Protein AF-A0A0N0D2L0-F1 (afdb_monomer_lite)

Secondary structure (DSSP, 8-state):
-HHHHHHSHHHHHTT---S----GGGS-GGGGT--TTT--HHHHHHHHHHHHHHHHHTTT-TTPPPPPTTT-GGGG-TT--HHHHHTSTTHHHHHHHHHHHHHHHHHHS-----HHHHHHHHHHHHHHHHHHHTT-SHHHHHHHHHHHHHHHHHHS---HHHHHHHHHHHHHHHHHHHHH-----

Radius of gyration: 16.07 Å; chains: 1; bounding box: 42×34×48 Å

Sequence (185 aa):
EKLIATSYTIAIDQNITSKHVIFPLEKEMNSLGFNPKGYSNGNKAFWAGFWQGKIDLTKVQTHMPPMPQFLSPYWQNEQMKNKTWAESSWAIYYWIGYWCNLEKSVCESGLSISSDYFSKQQRILEMFQTDLSAKMNETADSLNTIFKKINVIIDRDFSNSRKCKSITTEVNVLIDFFINSEVSS

Structure (mmCIF, N/CA/C/O backbone):
data_AF-A0A0N0D2L0-F1
#
_entry.id   AF-A0A0N0D2L0-F1
#
loop_
_atom_site.group_PDB
_atom_site.id
_atom_site.type_symbol
_atom_site.label_atom_id
_atom_site.label_alt_id
_atom_site.label_comp_id
_atom_site.label_asym_id
_atom_site.label_entity_id
_atom_site.label_seq_id
_atom_site.pdbx_PDB_ins_code
_atom_site.Cartn_x
_atom_site.Cartn_y
_atom_site.Cartn_z
_atom_site.occupancy
_atom_site.B_iso_or_equiv
_atom_site.auth_seq_id
_atom_site.auth_comp_id
_atom_site.auth_asym_id
_atom_site.auth_atom_id
_atom_site.pdbx_PDB_model_num
ATOM 1 N N . GLU A 1 1 ? -1.663 -11.171 5.341 1.00 51.94 1 GLU A N 1
ATOM 2 C CA . GLU A 1 1 ? -0.246 -11.429 5.686 1.00 51.94 1 GLU A CA 1
ATOM 3 C C . GLU A 1 1 ? 0.477 -12.344 4.690 1.00 51.94 1 GLU A C 1
ATOM 5 O O . GLU A 1 1 ? 1.226 -11.820 3.876 1.00 51.94 1 GLU A O 1
ATOM 10 N N . LYS A 1 2 ? 0.227 -13.669 4.668 1.00 54.38 2 LYS A N 1
ATOM 11 C CA . LYS A 1 2 ? 0.991 -14.622 3.826 1.00 54.38 2 LYS A CA 1
ATOM 12 C C . LYS A 1 2 ? 1.007 -14.269 2.331 1.00 54.38 2 LYS A C 1
ATOM 14 O O . LYS A 1 2 ? 2.065 -14.345 1.723 1.00 54.38 2 LYS A O 1
ATOM 19 N N . LEU A 1 3 ? -0.129 -13.826 1.775 1.00 57.19 3 LEU A N 1
ATOM 20 C CA . LEU A 1 3 ? -0.235 -13.412 0.369 1.00 57.19 3 LEU A CA 1
ATOM 21 C C . LEU A 1 3 ? 0.670 -12.214 0.049 1.00 57.19 3 LEU A C 1
ATOM 23 O O . LEU A 1 3 ? 1.417 -12.274 -0.918 1.00 57.19 3 LEU A O 1
ATOM 27 N N . ILE A 1 4 ? 0.650 -11.169 0.884 1.00 58.06 4 ILE A N 1
ATOM 28 C CA . ILE A 1 4 ? 1.472 -9.965 0.697 1.00 58.06 4 ILE A CA 1
ATOM 29 C C . ILE A 1 4 ? 2.954 -10.349 0.748 1.00 58.06 4 ILE A C 1
ATOM 31 O O . ILE A 1 4 ? 3.681 -10.082 -0.201 1.00 58.06 4 ILE A O 1
ATOM 35 N N . ALA A 1 5 ? 3.382 -11.079 1.782 1.00 58.03 5 ALA A N 1
ATOM 36 C CA . ALA A 1 5 ? 4.768 -11.533 1.898 1.00 58.03 5 ALA A CA 1
ATOM 37 C C . ALA A 1 5 ? 5.235 -12.321 0.655 1.00 58.03 5 ALA A C 1
ATOM 39 O O . ALA A 1 5 ? 6.314 -12.053 0.127 1.00 58.03 5 ALA A O 1
ATOM 40 N N . THR A 1 6 ? 4.403 -13.229 0.126 1.00 56.16 6 THR A N 1
ATOM 41 C CA . THR A 1 6 ? 4.725 -13.991 -1.095 1.00 56.16 6 THR A CA 1
ATOM 42 C C . THR A 1 6 ? 4.703 -13.162 -2.380 1.00 56.16 6 THR A C 1
ATOM 44 O O . THR A 1 6 ? 5.505 -13.413 -3.276 1.00 56.16 6 THR A O 1
ATOM 47 N N . SER A 1 7 ? 3.820 -12.165 -2.491 1.00 57.62 7 SER A N 1
ATOM 48 C CA . SER A 1 7 ? 3.718 -11.305 -3.682 1.00 57.62 7 SER A CA 1
ATOM 49 C C . SER A 1 7 ? 4.940 -10.409 -3.860 1.00 57.62 7 SER A C 1
ATOM 51 O O . SER A 1 7 ? 5.302 -10.083 -4.988 1.00 57.62 7 SER A O 1
ATOM 53 N N . TYR A 1 8 ? 5.598 -10.064 -2.754 1.00 60.47 8 TYR A N 1
ATOM 54 C CA . TYR A 1 8 ? 6.788 -9.222 -2.741 1.00 60.47 8 TYR A CA 1
ATOM 55 C C . TYR A 1 8 ? 8.084 -9.996 -2.506 1.00 60.47 8 TYR A C 1
ATOM 57 O O . TYR A 1 8 ? 9.140 -9.381 -2.502 1.00 60.47 8 TYR A O 1
ATOM 65 N N . THR A 1 9 ? 8.046 -11.329 -2.382 1.00 59.34 9 THR A N 1
ATOM 66 C CA . THR A 1 9 ? 9.264 -12.147 -2.224 1.00 59.34 9 THR A CA 1
ATOM 67 C C . THR A 1 9 ? 10.235 -11.914 -3.381 1.00 59.34 9 THR A C 1
ATOM 69 O O . THR A 1 9 ? 11.406 -11.689 -3.140 1.00 59.34 9 THR A O 1
ATOM 72 N N . ILE A 1 10 ? 9.752 -11.800 -4.625 1.00 53.06 10 ILE A N 1
ATOM 73 C CA . ILE A 1 10 ? 10.605 -11.468 -5.781 1.00 53.06 10 ILE A CA 1
ATOM 74 C C . ILE A 1 10 ? 11.232 -10.070 -5.639 1.00 53.06 10 ILE A C 1
ATOM 76 O O . ILE A 1 10 ? 12.407 -9.899 -5.932 1.00 53.06 10 ILE A O 1
ATOM 80 N N . ALA A 1 11 ? 10.479 -9.078 -5.162 1.00 51.06 11 ALA A N 1
ATOM 81 C CA . ALA A 1 11 ? 10.966 -7.710 -4.971 1.00 51.06 11 ALA A CA 1
ATOM 82 C C . ALA A 1 11 ? 11.972 -7.584 -3.809 1.00 51.06 11 ALA A C 1
ATOM 84 O O . ALA A 1 11 ? 12.945 -6.836 -3.901 1.00 51.06 11 ALA A O 1
ATOM 85 N N . ILE A 1 12 ? 11.737 -8.340 -2.735 1.00 53.94 12 ILE A N 1
ATOM 86 C CA . ILE A 1 12 ? 12.589 -8.435 -1.547 1.00 53.94 12 ILE A CA 1
ATOM 87 C C . ILE A 1 12 ? 13.871 -9.219 -1.876 1.00 53.94 12 ILE A C 1
ATOM 89 O O . ILE A 1 12 ? 14.958 -8.780 -1.517 1.00 53.94 12 ILE A O 1
ATOM 93 N N . ASP A 1 13 ? 13.765 -10.328 -2.614 1.00 53.50 13 ASP A N 1
ATOM 94 C CA . ASP A 1 13 ? 14.891 -11.199 -2.981 1.00 53.50 13 ASP A CA 1
ATOM 95 C C . ASP A 1 13 ? 15.769 -10.592 -4.084 1.00 53.50 13 ASP A C 1
ATOM 97 O O . ASP A 1 13 ? 16.975 -10.836 -4.126 1.00 53.50 13 ASP A O 1
ATOM 101 N N . GLN A 1 14 ? 15.198 -9.775 -4.976 1.00 51.41 14 GLN A N 1
ATOM 102 C CA . GLN A 1 14 ? 15.946 -9.105 -6.045 1.00 51.41 14 GLN A CA 1
ATOM 103 C C . GLN A 1 14 ? 16.696 -7.850 -5.582 1.00 51.41 14 GLN A C 1
ATOM 105 O O . GLN A 1 14 ? 17.251 -7.150 -6.428 1.00 51.41 14 GLN A O 1
ATOM 110 N N . ASN A 1 15 ? 16.755 -7.569 -4.270 1.00 51.38 15 ASN A N 1
ATOM 111 C CA . ASN A 1 15 ? 17.425 -6.390 -3.716 1.00 51.38 15 ASN A CA 1
ATOM 112 C C . ASN A 1 15 ? 17.066 -5.133 -4.511 1.00 51.38 15 ASN A C 1
ATOM 114 O O . ASN A 1 15 ? 17.958 -4.425 -4.995 1.00 51.38 15 ASN A O 1
ATOM 118 N N . ILE A 1 16 ? 15.762 -4.869 -4.677 1.00 51.31 16 ILE A N 1
ATOM 119 C CA . ILE A 1 16 ? 15.310 -3.583 -5.202 1.00 51.31 16 ILE A CA 1
ATOM 120 C C . ILE A 1 16 ? 15.767 -2.525 -4.202 1.00 51.31 16 ILE A C 1
ATO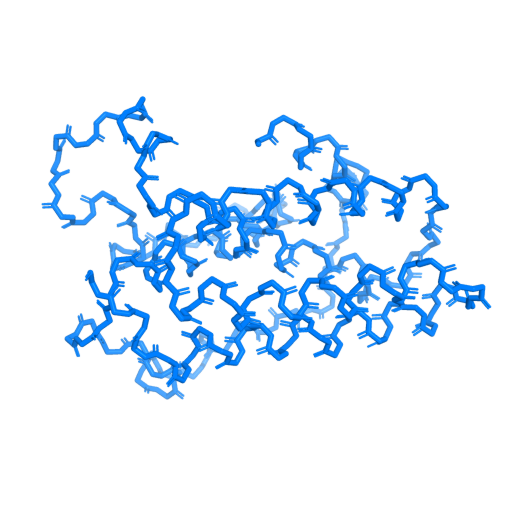M 122 O O . ILE A 1 16 ? 15.080 -2.155 -3.253 1.00 51.31 16 ILE A O 1
ATOM 126 N N . THR A 1 17 ? 16.982 -2.049 -4.418 1.00 46.16 17 THR A N 1
ATOM 127 C CA . THR A 1 17 ? 17.516 -0.855 -3.811 1.00 46.16 17 THR A CA 1
ATOM 128 C C . THR A 1 17 ? 16.701 0.250 -4.439 1.00 46.16 17 THR A C 1
ATOM 130 O O . THR A 1 17 ? 16.970 0.688 -5.558 1.00 46.16 17 THR A O 1
ATOM 133 N N . SER A 1 18 ? 15.621 0.644 -3.754 1.00 41.38 18 SER A N 1
ATOM 134 C CA . SER A 1 18 ? 14.899 1.854 -4.125 1.00 41.38 18 SER A CA 1
ATOM 135 C C . SER A 1 18 ? 15.975 2.918 -4.321 1.00 41.38 18 SER A C 1
ATOM 137 O O . SER A 1 18 ? 16.807 3.110 -3.424 1.00 41.38 18 SER A O 1
ATOM 139 N N . LYS A 1 19 ? 16.014 3.558 -5.492 1.00 42.66 19 LYS A N 1
ATOM 140 C CA . LYS A 1 19 ? 16.771 4.796 -5.654 1.00 42.66 19 LYS A CA 1
ATOM 141 C C . LYS A 1 19 ? 16.171 5.761 -4.652 1.00 42.66 19 LYS A C 1
ATOM 143 O O . LYS A 1 19 ? 15.125 6.322 -4.934 1.00 42.66 19 LYS A O 1
ATOM 148 N N . HIS A 1 20 ? 16.787 5.819 -3.474 1.00 41.62 20 HIS A N 1
ATOM 149 C CA . HIS A 1 20 ? 16.399 6.599 -2.313 1.00 41.62 20 HIS A CA 1
ATOM 150 C C . HIS A 1 20 ? 14.936 7.047 -2.350 1.00 41.62 20 HIS A C 1
ATOM 152 O O . HIS A 1 20 ? 14.647 8.192 -2.702 1.00 41.62 20 HIS A O 1
ATOM 158 N N . VAL A 1 21 ? 14.008 6.187 -1.915 1.00 37.22 21 VAL A N 1
ATOM 159 C CA . VAL A 1 21 ? 12.815 6.724 -1.261 1.00 37.22 21 VAL A CA 1
ATOM 160 C C . VAL A 1 21 ? 13.349 7.426 -0.017 1.00 37.22 21 VAL A C 1
ATOM 162 O O . VAL A 1 21 ? 13.532 6.819 1.043 1.00 37.22 21 VAL A O 1
ATOM 165 N N . ILE A 1 22 ? 13.697 8.705 -0.186 1.00 35.56 22 ILE A N 1
ATOM 166 C CA . ILE A 1 22 ? 13.935 9.632 0.904 1.00 35.56 22 ILE A CA 1
ATOM 167 C C . ILE A 1 22 ? 12.585 9.695 1.587 1.00 35.56 22 ILE A C 1
ATOM 169 O O . ILE A 1 22 ? 11.685 10.441 1.203 1.00 35.56 22 ILE A O 1
ATOM 173 N N . PHE A 1 23 ? 12.423 8.832 2.586 1.00 34.00 23 PHE A N 1
ATOM 174 C CA . PHE A 1 23 ? 11.474 9.115 3.630 1.00 34.00 23 PHE A CA 1
ATOM 175 C C . PHE A 1 23 ? 11.819 10.529 4.067 1.00 34.00 23 PHE A C 1
ATOM 177 O O . PHE A 1 23 ? 12.990 10.791 4.353 1.00 34.00 23 PHE A O 1
ATOM 184 N N . PRO A 1 24 ? 10.850 11.425 4.161 1.00 38.38 24 PRO A N 1
ATOM 185 C CA . PRO A 1 24 ? 11.122 12.782 4.595 1.00 38.38 24 PRO A CA 1
ATOM 186 C C . PRO A 1 24 ? 11.628 12.893 6.056 1.00 38.38 24 PRO A C 1
ATOM 188 O O . PRO A 1 24 ? 11.613 13.975 6.616 1.00 38.38 24 PRO A O 1
ATOM 191 N N . LEU A 1 25 ? 12.116 11.801 6.659 1.00 35.62 25 LEU A N 1
ATOM 192 C CA . LEU A 1 25 ? 12.876 11.715 7.909 1.00 35.62 25 LEU A CA 1
ATOM 193 C C . LEU A 1 25 ? 14.089 12.652 7.980 1.00 35.62 25 LEU A C 1
ATOM 195 O O . LEU A 1 25 ? 14.541 12.938 9.082 1.00 35.62 25 LEU A O 1
ATOM 199 N N . GLU A 1 26 ? 14.635 13.110 6.849 1.00 37.72 26 GLU A N 1
ATOM 200 C CA . GLU A 1 26 ? 15.683 14.146 6.857 1.00 37.72 26 GLU A CA 1
ATOM 201 C C . GLU A 1 26 ? 15.127 15.552 7.125 1.00 37.72 26 GLU A C 1
ATOM 203 O O . GLU A 1 26 ? 15.884 16.474 7.423 1.00 37.72 26 GLU A O 1
ATOM 208 N N . LYS A 1 27 ? 13.802 15.725 7.065 1.00 41.69 27 LYS A N 1
ATOM 209 C CA . LYS A 1 27 ? 13.115 16.893 7.608 1.00 41.69 27 LYS A CA 1
ATOM 210 C C . LYS A 1 27 ? 12.544 16.542 8.977 1.00 41.69 27 LYS A C 1
ATOM 212 O O . LYS A 1 27 ? 12.086 15.428 9.219 1.00 41.69 27 LYS A O 1
ATOM 217 N N . GLU A 1 28 ? 12.583 17.514 9.883 1.00 44.00 28 GLU A N 1
ATOM 218 C CA . GLU A 1 28 ? 12.122 17.366 11.262 1.00 44.00 28 GLU A CA 1
ATOM 219 C C . GLU A 1 28 ? 10.742 16.697 11.319 1.00 44.00 28 GLU A C 1
ATOM 221 O O . GLU A 1 28 ? 9.846 17.072 10.564 1.00 44.00 28 GLU A O 1
ATOM 226 N N . MET A 1 29 ? 10.554 15.736 12.230 1.00 42.81 29 MET A N 1
ATOM 227 C CA . MET A 1 29 ? 9.307 14.977 12.441 1.00 42.81 29 MET A CA 1
ATOM 228 C C . MET A 1 29 ? 8.029 15.842 12.434 1.00 42.81 29 MET A C 1
ATOM 230 O O . MET A 1 29 ? 6.975 15.389 11.993 1.00 42.81 29 MET A O 1
ATOM 234 N N . ASN A 1 30 ? 8.128 17.105 12.859 1.00 41.38 30 ASN A N 1
ATOM 235 C CA . ASN A 1 30 ? 7.037 18.083 12.847 1.00 41.38 30 ASN A CA 1
ATOM 236 C C . ASN A 1 30 ? 6.601 18.508 11.433 1.00 41.38 30 ASN A C 1
ATOM 238 O O . ASN A 1 30 ? 5.424 18.764 11.202 1.00 41.38 30 ASN A O 1
ATOM 242 N N . SER A 1 31 ? 7.528 18.554 10.475 1.00 39.53 31 SER A N 1
ATOM 243 C CA . SER A 1 31 ? 7.284 18.970 9.084 1.00 39.53 31 SER A CA 1
ATOM 244 C C . SER A 1 31 ? 6.506 17.944 8.255 1.00 39.53 31 SER A C 1
ATOM 246 O O . SER A 1 31 ? 6.009 18.268 7.180 1.00 39.53 31 SER A O 1
ATOM 248 N N . LEU A 1 32 ? 6.382 16.720 8.771 1.00 43.34 32 LEU A N 1
ATOM 249 C CA . LEU A 1 32 ? 5.581 15.643 8.192 1.00 43.34 32 LEU A CA 1
ATOM 250 C C . LEU A 1 32 ? 4.269 15.406 8.914 1.00 43.34 32 LEU A C 1
ATOM 252 O O . LEU A 1 32 ? 3.604 14.399 8.692 1.00 43.34 32 LEU A O 1
ATOM 256 N N . GLY A 1 33 ? 3.924 16.322 9.813 1.00 41.72 33 GLY A N 1
ATOM 257 C CA . GLY A 1 33 ? 2.724 16.207 10.605 1.00 41.72 33 GLY A CA 1
ATOM 258 C C . GLY A 1 33 ? 2.816 15.153 11.701 1.00 41.72 33 GLY A C 1
ATOM 259 O O . GLY A 1 33 ? 1.816 14.986 12.371 1.00 41.72 33 GLY A O 1
ATOM 260 N N . PHE A 1 34 ? 3.949 14.488 11.975 1.00 48.78 34 PHE A N 1
ATOM 261 C CA . PHE A 1 34 ? 4.063 13.448 13.018 1.00 48.78 34 PHE A CA 1
ATOM 262 C C . PHE A 1 34 ? 4.094 14.011 14.451 1.00 48.78 34 PHE A C 1
ATOM 264 O O . PHE A 1 34 ? 4.978 13.691 15.247 1.00 48.78 34 PHE A O 1
ATOM 271 N N . ASN A 1 35 ? 3.120 14.849 14.806 1.00 48.94 35 ASN A N 1
ATOM 272 C CA . ASN A 1 35 ? 2.886 15.260 16.180 1.00 48.94 35 ASN A CA 1
ATOM 273 C C . ASN A 1 35 ? 2.108 14.141 16.905 1.00 48.94 35 ASN A C 1
ATOM 275 O O . ASN A 1 35 ? 0.961 13.873 16.555 1.00 48.94 35 ASN A O 1
ATOM 279 N N . PRO A 1 36 ? 2.676 13.462 17.917 1.00 45.81 36 PRO A N 1
ATOM 280 C CA . PRO A 1 36 ? 2.027 12.323 18.576 1.00 45.81 36 PRO A CA 1
ATOM 281 C C . PRO A 1 36 ? 0.707 12.679 19.288 1.00 45.81 36 PRO A C 1
ATOM 283 O O . PRO A 1 36 ? -0.100 11.784 19.566 1.00 45.81 36 PRO A O 1
ATOM 286 N N . LYS A 1 37 ? 0.470 13.971 19.561 1.00 46.09 37 LYS A N 1
ATOM 287 C CA . LYS A 1 37 ? -0.791 14.504 20.089 1.00 46.09 37 LYS A CA 1
ATOM 288 C C . LYS A 1 37 ? -1.743 14.812 18.924 1.00 46.09 37 LYS A C 1
ATOM 290 O O . LYS A 1 37 ? -1.585 15.838 18.276 1.00 46.09 37 LYS A O 1
ATOM 295 N N . GLY A 1 38 ? -2.708 13.926 18.665 1.00 54.88 38 GLY A N 1
ATOM 296 C CA . GLY A 1 38 ? -3.796 14.156 17.695 1.00 54.88 38 GLY A CA 1
ATOM 297 C C . GLY A 1 38 ? -4.044 13.020 16.698 1.00 54.88 38 GLY A C 1
ATOM 298 O O . GLY A 1 38 ? -5.132 12.921 16.151 1.00 54.88 38 GLY A O 1
ATOM 299 N N . TYR A 1 39 ? -3.085 12.109 16.499 1.00 61.56 39 TYR A N 1
ATOM 300 C CA . TYR A 1 39 ? -3.263 10.990 15.564 1.00 61.56 39 TYR A CA 1
ATOM 301 C C . TYR A 1 39 ? -4.021 9.823 16.179 1.00 61.56 39 TYR A C 1
ATOM 303 O O . TYR A 1 39 ? -3.684 9.344 17.272 1.00 61.56 39 TYR A O 1
ATOM 311 N N . SER A 1 40 ? -4.963 9.295 15.407 1.00 73.38 40 SER A N 1
ATOM 312 C CA . SER A 1 40 ? -5.673 8.074 15.741 1.00 73.38 40 SER A CA 1
ATOM 313 C C . SER A 1 40 ? -4.808 6.825 15.642 1.00 73.38 40 SER A C 1
ATOM 315 O O . SER A 1 40 ? -3.729 6.800 15.041 1.00 73.38 40 SER A O 1
ATOM 317 N N . ASN A 1 41 ? -5.323 5.743 16.218 1.00 75.19 41 ASN A N 1
ATOM 318 C CA . ASN A 1 41 ? -4.684 4.436 16.168 1.00 75.19 41 ASN A CA 1
ATOM 319 C C . ASN A 1 41 ? -4.578 3.885 14.738 1.00 75.19 41 ASN A C 1
ATOM 321 O O . ASN A 1 41 ? -3.592 3.216 14.430 1.00 75.19 41 ASN A O 1
ATOM 325 N N . GLY A 1 42 ? -5.528 4.213 13.853 1.00 78.06 42 GLY A N 1
ATOM 326 C CA . GLY A 1 42 ? -5.485 3.820 12.442 1.00 78.06 42 GLY A CA 1
ATOM 327 C C . GLY A 1 42 ? -4.304 4.439 11.701 1.00 78.06 42 GLY A C 1
ATOM 328 O O . GLY A 1 42 ? -3.541 3.721 11.055 1.00 78.06 42 GLY A O 1
ATOM 329 N N . ASN A 1 43 ? -4.077 5.740 11.884 1.00 78.62 43 ASN A N 1
ATOM 330 C CA . ASN A 1 43 ? -2.927 6.408 11.276 1.00 78.62 43 ASN A CA 1
ATOM 331 C C . ASN A 1 43 ? -1.604 5.873 11.822 1.00 78.62 43 ASN A C 1
ATOM 333 O O . ASN A 1 43 ? -0.674 5.612 11.061 1.00 78.62 43 ASN A O 1
ATOM 337 N N . LYS A 1 44 ? -1.512 5.671 13.141 1.00 75.75 4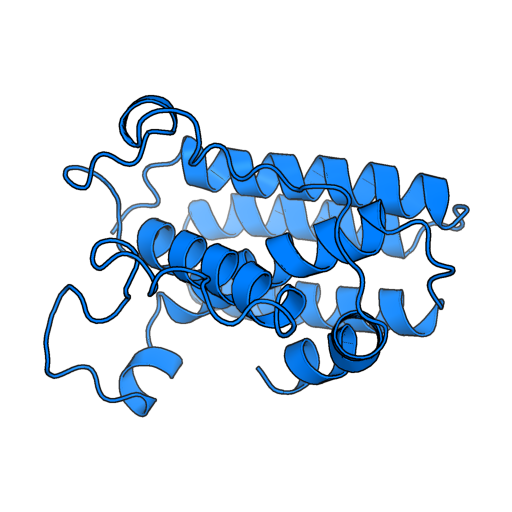4 LYS A N 1
ATOM 338 C CA . LYS A 1 44 ? -0.300 5.117 13.762 1.00 75.75 44 LYS A CA 1
ATOM 339 C C . LYS A 1 44 ? 0.015 3.729 13.213 1.00 75.75 44 LYS A C 1
ATOM 341 O O . LYS A 1 44 ? 1.153 3.477 12.831 1.00 75.75 44 LYS A O 1
ATOM 346 N N . ALA A 1 45 ? -0.997 2.868 13.096 1.00 80.06 45 ALA A N 1
ATOM 347 C CA . ALA A 1 45 ? -0.849 1.544 12.506 1.00 80.06 45 ALA A CA 1
ATOM 348 C C . ALA A 1 45 ? -0.393 1.610 11.040 1.00 80.06 45 ALA A C 1
ATOM 350 O O . ALA A 1 45 ? 0.543 0.900 10.679 1.00 80.06 45 ALA A O 1
ATOM 351 N N . PHE A 1 46 ? -0.983 2.490 10.221 1.00 86.12 46 PHE A N 1
ATOM 352 C CA . PHE A 1 46 ? -0.561 2.701 8.832 1.00 86.12 46 PHE A CA 1
ATOM 353 C C . PHE A 1 46 ? 0.925 3.044 8.725 1.00 86.12 46 PHE A C 1
ATOM 355 O O . PHE A 1 46 ? 1.671 2.377 8.006 1.00 86.12 46 PHE A O 1
ATOM 362 N N . TRP A 1 47 ? 1.382 4.037 9.484 1.00 82.00 47 TRP A N 1
ATOM 363 C CA . TRP A 1 47 ? 2.775 4.473 9.434 1.00 82.00 47 TRP A CA 1
ATOM 364 C C . TRP A 1 47 ? 3.755 3.425 9.960 1.00 82.00 47 TRP A C 1
ATOM 366 O O . TRP A 1 47 ? 4.862 3.305 9.432 1.00 82.00 47 TRP A O 1
ATOM 376 N N . ALA A 1 48 ? 3.338 2.616 10.934 1.00 78.50 48 ALA A N 1
ATOM 377 C CA . ALA A 1 48 ? 4.097 1.457 11.393 1.00 78.50 48 ALA A CA 1
ATOM 378 C C . ALA A 1 48 ? 4.309 0.427 10.275 1.00 78.50 48 ALA A C 1
ATOM 380 O O . ALA A 1 48 ? 5.420 -0.059 10.067 1.00 78.50 48 ALA A O 1
ATOM 381 N N . GLY A 1 49 ? 3.248 0.117 9.525 1.00 82.81 49 GLY A N 1
ATOM 382 C CA . GLY A 1 49 ? 3.317 -0.809 8.398 1.00 82.81 49 GLY A CA 1
ATOM 383 C C . GLY A 1 49 ? 4.174 -0.262 7.267 1.00 82.81 49 GLY A C 1
ATOM 384 O O . GLY A 1 49 ? 5.052 -0.956 6.756 1.00 82.81 49 GLY A O 1
ATOM 385 N N . PHE A 1 50 ? 3.991 1.016 6.931 1.00 85.81 50 PHE A N 1
ATOM 386 C CA . PHE A 1 50 ? 4.790 1.701 5.918 1.00 85.81 50 PHE A CA 1
ATOM 387 C C . PHE A 1 50 ? 6.290 1.690 6.271 1.00 85.81 50 PHE A C 1
ATOM 389 O O . PHE A 1 50 ? 7.132 1.451 5.404 1.00 85.81 50 PHE A O 1
ATOM 396 N N . TRP A 1 51 ? 6.632 1.862 7.555 1.00 78.88 51 TRP A N 1
ATOM 397 C CA . TRP A 1 51 ? 7.999 1.709 8.061 1.00 78.88 51 TRP A CA 1
ATOM 398 C C . TRP A 1 51 ? 8.524 0.273 7.937 1.00 78.88 51 TRP A C 1
ATOM 400 O O . TRP A 1 51 ? 9.647 0.071 7.474 1.00 78.88 51 TRP A O 1
ATOM 410 N N . GLN A 1 52 ? 7.726 -0.730 8.314 1.00 79.19 52 GLN A N 1
ATOM 411 C CA . GLN A 1 52 ? 8.143 -2.129 8.207 1.00 79.19 52 GLN A CA 1
ATOM 412 C C . GLN A 1 52 ? 8.424 -2.535 6.753 1.00 79.19 52 GLN A C 1
ATOM 414 O O . GLN A 1 52 ? 9.402 -3.234 6.501 1.00 79.19 52 GLN A O 1
ATOM 419 N N . GLY A 1 53 ? 7.627 -2.056 5.791 1.00 79.00 53 GLY A N 1
ATOM 420 C CA . GLY A 1 53 ? 7.847 -2.326 4.363 1.00 79.00 53 GLY A CA 1
ATOM 421 C C . GLY A 1 53 ? 9.218 -1.841 3.905 1.00 79.00 53 GLY A C 1
ATOM 422 O O . GLY A 1 53 ? 9.952 -2.565 3.233 1.00 79.00 53 GLY A O 1
ATOM 423 N N . LYS A 1 54 ? 9.620 -0.661 4.387 1.00 78.00 54 LYS A N 1
ATOM 424 C CA . LYS A 1 54 ? 10.960 -0.129 4.152 1.00 78.00 54 LYS A CA 1
ATOM 425 C C . LYS A 1 54 ? 12.035 -1.025 4.764 1.00 78.00 54 LYS A C 1
ATOM 427 O O . LYS A 1 54 ? 12.988 -1.356 4.065 1.00 78.00 54 LYS A O 1
ATOM 432 N N . ILE A 1 55 ? 11.895 -1.415 6.039 1.00 75.12 55 ILE A N 1
ATOM 433 C CA . ILE A 1 55 ? 12.851 -2.324 6.699 1.00 75.12 55 ILE A CA 1
ATOM 434 C C . ILE A 1 55 ? 13.057 -3.569 5.837 1.00 75.12 55 ILE A C 1
ATOM 436 O O . ILE A 1 55 ? 14.199 -3.912 5.526 1.00 75.12 55 ILE A O 1
ATOM 440 N N . ASP A 1 56 ? 11.964 -4.195 5.406 1.00 75.50 56 ASP A N 1
ATOM 441 C CA . ASP A 1 56 ? 12.014 -5.464 4.690 1.00 75.50 56 ASP A CA 1
ATOM 442 C C . ASP A 1 56 ? 12.669 -5.365 3.308 1.00 75.50 56 ASP A C 1
ATOM 444 O O . ASP A 1 56 ? 13.315 -6.321 2.882 1.00 75.50 56 ASP A O 1
ATOM 448 N N . LEU A 1 57 ? 12.555 -4.221 2.628 1.00 69.25 57 LEU A N 1
ATOM 449 C CA . LEU A 1 57 ? 13.277 -3.951 1.379 1.00 69.25 57 LEU A CA 1
ATOM 450 C C . LEU A 1 57 ? 14.759 -3.639 1.614 1.00 69.25 57 LEU A C 1
ATOM 452 O O . LEU A 1 57 ? 15.611 -3.948 0.788 1.00 69.25 57 LEU A O 1
ATOM 456 N N . THR A 1 58 ? 15.083 -3.027 2.751 1.00 64.81 58 THR A N 1
ATOM 457 C CA . THR A 1 58 ? 16.448 -2.602 3.095 1.00 64.81 58 THR A CA 1
ATOM 458 C C . THR A 1 58 ? 17.268 -3.654 3.838 1.00 64.81 58 THR A C 1
ATOM 460 O O . THR A 1 58 ? 18.300 -3.289 4.398 1.00 64.81 58 THR A O 1
ATOM 463 N N . LYS A 1 59 ? 16.874 -4.940 3.830 1.00 58.12 59 LYS A N 1
ATOM 464 C CA . LYS A 1 59 ? 17.523 -6.090 4.518 1.00 58.12 59 LYS A CA 1
ATOM 465 C C . LYS A 1 59 ? 19.048 -6.262 4.303 1.00 58.12 59 LYS A C 1
ATOM 467 O O . LYS A 1 59 ? 19.636 -7.203 4.822 1.00 58.12 59 LYS A O 1
ATOM 472 N N . VAL A 1 60 ? 19.696 -5.346 3.586 1.00 47.62 60 VAL A N 1
ATOM 473 C CA . VAL A 1 60 ? 21.137 -5.225 3.340 1.00 47.62 60 VAL A CA 1
ATOM 474 C C . VAL A 1 60 ? 21.837 -4.183 4.248 1.00 47.62 60 VAL A C 1
ATOM 476 O O . VAL A 1 60 ? 23.062 -4.164 4.293 1.00 47.62 60 VAL A O 1
ATOM 479 N N . GLN A 1 61 ? 21.138 -3.335 5.020 1.00 44.16 61 GLN A N 1
ATOM 480 C CA . GLN A 1 61 ? 21.791 -2.357 5.916 1.00 44.16 61 GLN A CA 1
ATOM 481 C C . GLN A 1 61 ? 21.582 -2.672 7.402 1.00 44.16 61 GLN A C 1
ATOM 483 O O . GLN A 1 61 ? 20.530 -2.414 7.981 1.00 44.16 61 GLN A O 1
ATOM 488 N N . THR A 1 62 ? 22.653 -3.143 8.043 1.00 43.47 62 THR A N 1
ATOM 489 C CA . THR A 1 62 ? 22.800 -3.480 9.474 1.00 43.47 62 THR A CA 1
ATOM 490 C C . THR A 1 62 ? 22.560 -2.324 10.462 1.00 43.47 62 THR A C 1
ATOM 492 O O . THR A 1 62 ? 22.770 -2.498 11.660 1.00 43.47 62 THR A O 1
ATOM 495 N N . HIS A 1 63 ? 22.123 -1.149 9.999 1.00 49.47 63 HIS A N 1
ATOM 496 C CA . HIS A 1 63 ? 22.043 0.078 10.803 1.00 49.47 63 HIS A CA 1
ATOM 497 C C . HIS A 1 63 ? 20.737 0.866 10.641 1.00 49.47 63 HIS A C 1
ATOM 499 O O . HIS A 1 63 ? 20.671 2.019 11.066 1.00 49.47 63 HIS A O 1
ATOM 505 N N . MET A 1 64 ? 19.687 0.286 10.049 1.00 49.81 64 MET A N 1
ATOM 506 C CA . MET A 1 64 ? 18.378 0.945 10.068 1.00 49.81 64 MET A CA 1
ATOM 507 C C . MET A 1 64 ? 17.885 1.072 11.522 1.00 49.81 64 MET A C 1
ATOM 509 O O . MET A 1 64 ? 17.910 0.082 12.259 1.00 49.81 64 MET A O 1
ATOM 513 N N . PRO A 1 65 ? 17.470 2.275 11.964 1.00 53.00 65 PRO A N 1
ATOM 514 C CA . PRO A 1 65 ? 17.049 2.487 13.340 1.00 53.00 65 PRO A CA 1
ATOM 515 C C . PRO A 1 65 ? 15.804 1.646 13.662 1.00 53.00 65 PRO A C 1
ATOM 517 O O . PRO A 1 65 ? 14.997 1.367 12.766 1.00 53.00 65 PRO A O 1
ATOM 520 N N . PRO A 1 66 ? 15.622 1.239 14.932 1.00 56.69 66 PRO A N 1
ATOM 521 C CA . PRO A 1 66 ? 14.408 0.553 15.353 1.00 56.69 66 PRO A CA 1
ATOM 522 C C . PRO A 1 66 ? 13.182 1.411 15.026 1.00 56.69 66 PRO A C 1
ATOM 524 O O . PRO A 1 66 ? 13.258 2.643 15.033 1.00 56.69 66 PRO A O 1
ATOM 527 N N . MET A 1 67 ? 12.051 0.755 14.743 1.00 57.69 67 MET A N 1
ATOM 528 C CA . MET A 1 67 ? 10.776 1.440 14.521 1.00 57.69 67 MET A CA 1
ATOM 529 C C . MET A 1 67 ? 10.542 2.462 15.643 1.00 57.69 67 MET A C 1
ATOM 531 O O . MET A 1 67 ? 10.573 2.080 16.817 1.00 57.69 67 MET A O 1
ATOM 535 N N . PRO A 1 68 ? 10.306 3.743 15.315 1.00 57.72 68 PRO A N 1
ATOM 536 C CA . PRO A 1 68 ? 10.070 4.750 16.333 1.00 57.72 68 PRO A CA 1
ATOM 537 C C . PRO A 1 68 ? 8.912 4.357 17.258 1.00 57.72 68 PRO A C 1
ATOM 539 O O . PRO A 1 68 ? 7.862 3.909 16.796 1.00 57.72 68 PRO A O 1
ATOM 542 N N . GLN A 1 69 ? 9.078 4.547 18.571 1.00 57.59 69 GLN A N 1
ATOM 543 C CA . GLN A 1 69 ? 8.117 4.075 19.578 1.00 57.59 69 GLN A CA 1
ATOM 544 C C . GLN A 1 69 ? 6.695 4.620 19.362 1.00 57.59 69 GLN A C 1
ATOM 546 O O . GLN A 1 69 ? 5.730 3.924 19.642 1.00 57.59 69 GLN A O 1
ATOM 551 N N . PHE A 1 70 ? 6.547 5.826 18.809 1.00 55.75 70 PHE A N 1
ATOM 552 C CA . PHE A 1 70 ? 5.243 6.437 18.515 1.00 55.75 70 PHE A CA 1
ATOM 553 C C . PHE A 1 70 ? 4.527 5.840 17.288 1.00 55.75 70 PHE A C 1
ATOM 555 O O . PHE A 1 70 ? 3.325 6.050 17.126 1.00 55.75 70 PHE A O 1
ATOM 562 N N . LEU A 1 71 ? 5.258 5.121 16.429 1.00 58.62 71 LEU A N 1
ATOM 563 C CA . LEU A 1 71 ? 4.714 4.319 15.329 1.00 58.62 71 LEU A CA 1
ATOM 564 C C . LEU A 1 71 ? 4.462 2.881 15.772 1.00 58.62 71 LEU A C 1
ATOM 566 O O . LEU A 1 71 ? 3.673 2.177 15.164 1.00 58.62 71 LEU A O 1
ATOM 570 N N . SER A 1 72 ? 5.111 2.427 16.841 1.00 59.75 72 SER A N 1
ATOM 571 C CA . SER A 1 72 ? 4.953 1.064 17.324 1.00 59.75 72 SER A CA 1
ATOM 572 C C . SER A 1 72 ? 3.519 0.814 17.774 1.00 59.75 72 SER A C 1
ATOM 574 O O . SER A 1 72 ? 3.112 1.462 18.726 1.00 59.75 72 SER A O 1
ATOM 576 N N . PRO A 1 73 ? 2.762 -0.145 17.212 1.00 54.53 73 PRO A N 1
ATOM 577 C CA . PRO A 1 73 ? 1.402 -0.440 17.667 1.00 54.53 73 PRO A CA 1
ATOM 578 C C . PRO A 1 73 ? 1.323 -0.882 19.142 1.00 54.53 73 PRO A C 1
ATOM 580 O O . PRO A 1 73 ? 0.246 -0.855 19.730 1.00 54.53 73 PRO A O 1
ATOM 583 N N . TYR A 1 74 ? 2.459 -1.220 19.760 1.00 55.53 74 TYR A N 1
ATOM 584 C CA . TYR A 1 74 ? 2.591 -1.556 21.180 1.00 55.53 74 TYR A CA 1
ATOM 585 C C . TYR A 1 74 ? 2.552 -0.339 22.121 1.00 55.53 74 TYR A C 1
ATOM 587 O O . TYR A 1 74 ? 2.507 -0.505 23.337 1.00 55.53 74 TYR A O 1
ATOM 595 N N . TRP A 1 75 ? 2.556 0.888 21.590 1.00 55.94 75 TRP A N 1
ATOM 596 C CA . TRP A 1 75 ? 2.680 2.115 22.382 1.00 55.94 75 TRP A CA 1
ATOM 597 C C . TRP A 1 75 ? 1.527 2.381 23.364 1.00 55.94 75 TRP A C 1
ATOM 599 O O . TRP A 1 75 ? 1.705 3.179 24.281 1.00 55.94 75 TRP A O 1
ATOM 609 N N . GLN A 1 76 ? 0.361 1.739 23.197 1.00 48.94 76 GLN A N 1
ATOM 610 C CA . GLN A 1 76 ? -0.781 1.932 24.101 1.00 48.94 76 GLN A CA 1
ATOM 611 C C . GLN A 1 76 ? -0.854 0.943 25.265 1.00 48.94 76 GLN A C 1
ATOM 613 O O . GLN A 1 76 ? -1.538 1.258 26.230 1.00 48.94 76 GLN A O 1
ATOM 618 N N . ASN A 1 77 ? -0.195 -0.220 25.212 1.00 49.69 77 ASN A N 1
ATOM 619 C CA . ASN A 1 77 ? -0.169 -1.181 26.320 1.00 49.69 77 ASN A CA 1
ATOM 620 C C . ASN A 1 77 ? 0.887 -2.267 26.064 1.00 49.69 77 ASN A C 1
ATOM 622 O O . ASN A 1 77 ? 0.802 -2.981 25.065 1.00 49.69 77 ASN A O 1
ATOM 626 N N . GLU A 1 78 ? 1.785 -2.502 27.027 1.00 47.97 78 GLU A N 1
ATOM 627 C CA . GLU A 1 78 ? 2.712 -3.655 27.051 1.00 47.97 78 GLU A CA 1
ATOM 628 C C . GLU A 1 78 ? 1.992 -5.026 26.985 1.00 47.97 78 GLU A C 1
ATOM 630 O O . GLU A 1 78 ? 2.626 -6.069 26.846 1.00 47.97 78 GLU A O 1
ATOM 635 N N . GLN A 1 79 ? 0.656 -5.048 27.058 1.00 47.78 79 GLN A N 1
ATOM 636 C CA . GLN A 1 79 ? -0.170 -6.256 27.087 1.00 47.78 79 GLN A CA 1
ATOM 637 C C . GLN A 1 79 ? -0.774 -6.690 25.739 1.00 47.78 79 GLN A C 1
ATOM 639 O O . GLN A 1 79 ? -1.397 -7.757 25.689 1.00 47.78 79 GLN A O 1
ATOM 644 N N . MET A 1 80 ? -0.616 -5.940 24.638 1.00 52.81 80 MET A N 1
ATOM 645 C CA . MET A 1 80 ? -1.062 -6.443 23.327 1.00 52.81 80 MET A CA 1
ATOM 646 C C . MET A 1 80 ? -0.120 -7.555 22.840 1.00 52.81 80 MET A C 1
ATOM 648 O O . MET A 1 80 ? 0.922 -7.304 22.244 1.00 52.81 80 MET A O 1
ATOM 652 N N . LYS A 1 81 ? -0.488 -8.813 23.107 1.00 53.41 81 LYS A N 1
ATOM 653 C CA . LYS A 1 81 ? 0.163 -10.002 22.534 1.00 53.41 81 LYS A CA 1
ATOM 654 C C . LYS A 1 81 ? -0.022 -10.006 21.004 1.00 53.41 81 LYS A C 1
ATOM 656 O O . LYS A 1 81 ? -1.063 -9.589 20.511 1.00 53.41 81 LYS A O 1
ATOM 661 N N . ASN A 1 82 ? 0.927 -10.560 20.241 1.00 52.59 82 ASN A N 1
ATOM 662 C CA . ASN A 1 82 ? 0.872 -10.606 18.762 1.00 52.59 82 ASN A CA 1
ATOM 663 C C . ASN A 1 82 ? -0.472 -11.097 18.181 1.00 52.59 82 ASN A C 1
ATOM 665 O O . ASN A 1 82 ? -0.917 -10.589 17.156 1.00 52.59 82 ASN A O 1
ATOM 669 N N . LYS A 1 83 ? -1.136 -12.061 18.840 1.00 49.12 83 LYS A N 1
ATOM 670 C CA . LYS A 1 83 ? -2.457 -12.560 18.417 1.00 49.12 83 LYS A CA 1
ATOM 671 C C . LYS A 1 83 ? -3.550 -11.488 18.495 1.00 49.12 83 LYS A C 1
ATOM 673 O O . LYS A 1 83 ? -4.314 -11.344 17.552 1.00 49.12 83 LYS A O 1
ATOM 678 N N . THR A 1 84 ? -3.576 -10.689 19.561 1.00 58.59 84 THR A N 1
ATOM 679 C CA . THR A 1 84 ? -4.569 -9.619 19.733 1.00 58.59 84 THR A CA 1
ATOM 680 C C . THR A 1 84 ? -4.327 -8.435 18.802 1.00 58.59 84 THR A C 1
ATOM 682 O O . THR A 1 84 ? -5.270 -7.733 18.451 1.00 58.59 84 THR A O 1
ATOM 685 N N . TRP A 1 85 ? -3.085 -8.214 18.362 1.00 63.78 85 TRP A N 1
ATOM 686 C CA . TRP A 1 85 ? -2.793 -7.182 17.370 1.00 63.78 85 TRP A CA 1
ATOM 687 C C . TRP A 1 85 ? -3.361 -7.532 15.991 1.00 63.78 85 TRP A C 1
ATOM 689 O O . TRP A 1 85 ? -4.021 -6.690 15.383 1.00 63.78 85 TRP A O 1
ATOM 699 N N . ALA A 1 86 ? -3.149 -8.768 15.522 1.00 62.44 86 ALA A N 1
ATOM 700 C CA . ALA A 1 86 ? -3.643 -9.231 14.221 1.00 62.44 86 ALA A CA 1
ATOM 701 C C . ALA A 1 86 ? -5.179 -9.206 14.132 1.00 62.44 86 ALA A C 1
ATOM 703 O O . ALA A 1 86 ? -5.736 -8.993 13.059 1.00 62.44 86 ALA A O 1
ATOM 704 N N . GLU A 1 87 ? -5.847 -9.376 15.273 1.00 65.31 87 GLU A N 1
ATOM 705 C CA . GLU A 1 87 ? -7.305 -9.316 15.423 1.00 65.31 87 GLU A CA 1
ATOM 706 C C . GLU A 1 87 ? -7.832 -7.884 15.647 1.00 65.31 87 GLU A C 1
ATOM 708 O O . GLU A 1 87 ? -9.042 -7.662 15.685 1.00 65.31 87 GLU A O 1
ATOM 713 N N . SER A 1 88 ? -6.950 -6.888 15.793 1.00 72.62 88 SER A N 1
ATOM 714 C CA . SER A 1 88 ? -7.364 -5.508 16.051 1.00 72.62 88 SER A CA 1
ATOM 715 C C . SER A 1 88 ? -7.987 -4.844 14.819 1.00 72.62 88 SER A C 1
ATOM 717 O O . SER A 1 88 ? -7.603 -5.088 13.670 1.00 72.62 88 SER A O 1
ATOM 719 N N . SER A 1 89 ? -8.892 -3.887 15.051 1.00 74.25 89 SER A N 1
ATOM 720 C CA . SER A 1 89 ? -9.444 -3.039 13.987 1.00 74.25 89 SER A CA 1
ATOM 721 C C . SER A 1 89 ? -8.366 -2.221 13.258 1.00 74.25 89 SER A C 1
ATOM 723 O O . SER A 1 89 ? -8.611 -1.763 12.141 1.00 74.25 89 SER A O 1
ATOM 725 N N . TRP A 1 90 ? -7.165 -2.097 13.828 1.00 77.56 90 TRP A N 1
ATOM 726 C CA . TRP A 1 90 ? -6.059 -1.313 13.284 1.00 77.56 90 TRP A CA 1
ATOM 727 C C . TRP A 1 90 ? -5.117 -2.105 12.375 1.00 77.56 90 TRP A C 1
ATOM 729 O O . TRP A 1 90 ? -4.410 -1.505 11.566 1.00 77.56 90 TRP A O 1
ATOM 739 N N . ALA A 1 91 ? -5.135 -3.441 12.458 1.00 80.81 91 ALA A N 1
ATOM 740 C CA . ALA A 1 91 ? -4.253 -4.315 11.683 1.00 80.81 91 ALA A CA 1
ATOM 741 C C . ALA A 1 91 ? -4.369 -4.077 10.171 1.00 80.81 91 ALA A C 1
ATOM 743 O O . ALA A 1 91 ? -3.372 -4.108 9.453 1.00 80.81 91 ALA A O 1
ATOM 744 N N . ILE A 1 92 ? -5.576 -3.776 9.682 1.00 86.19 92 ILE A N 1
ATOM 745 C CA . ILE A 1 92 ? -5.792 -3.488 8.262 1.00 86.19 92 ILE A CA 1
ATOM 746 C C . ILE A 1 92 ? -5.000 -2.262 7.799 1.00 86.19 92 ILE A C 1
ATOM 748 O O . ILE A 1 92 ? -4.357 -2.308 6.757 1.00 86.19 92 ILE A O 1
ATOM 752 N N . TYR A 1 93 ? -4.972 -1.192 8.598 1.00 85.81 93 TYR A N 1
ATOM 753 C CA . TYR A 1 93 ? -4.265 0.035 8.243 1.00 85.81 93 TYR A CA 1
ATOM 754 C C . TYR A 1 93 ? -2.761 -0.199 8.182 1.00 85.81 93 TYR A C 1
ATOM 756 O O . TYR A 1 93 ? -2.110 0.283 7.260 1.00 85.81 93 TYR A O 1
ATOM 764 N N . TYR A 1 94 ? -2.227 -1.018 9.092 1.00 85.31 94 TYR A N 1
ATOM 765 C CA . TYR A 1 94 ? -0.844 -1.476 9.015 1.00 85.31 94 TYR A CA 1
ATOM 766 C C . TYR A 1 94 ? -0.547 -2.188 7.700 1.00 85.31 94 TYR A C 1
ATOM 768 O O . TYR A 1 94 ? 0.399 -1.824 7.005 1.00 85.31 94 TYR A O 1
ATOM 776 N N . TRP A 1 95 ? -1.357 -3.177 7.320 1.00 86.38 95 TRP A N 1
ATOM 777 C CA . TRP A 1 95 ? -1.118 -3.918 6.082 1.00 86.38 95 TRP A CA 1
ATOM 778 C C . TRP A 1 95 ? -1.253 -3.040 4.838 1.00 86.38 95 TRP A C 1
ATOM 780 O O . TRP A 1 95 ? -0.489 -3.227 3.893 1.00 86.38 95 TRP A O 1
ATOM 790 N N . ILE A 1 96 ? -2.153 -2.054 4.860 1.00 91.25 96 ILE A N 1
ATOM 791 C CA . ILE A 1 96 ? -2.270 -1.042 3.806 1.00 91.25 96 ILE A CA 1
ATOM 792 C C . ILE A 1 96 ? -0.985 -0.206 3.722 1.00 91.25 96 ILE A C 1
ATOM 794 O O . ILE A 1 96 ? -0.433 -0.052 2.636 1.00 91.25 96 ILE A O 1
ATOM 798 N N . GLY A 1 97 ? -0.466 0.291 4.849 1.00 88.56 97 GLY A N 1
ATOM 799 C CA . GLY A 1 97 ? 0.788 1.049 4.875 1.00 88.56 97 GLY A CA 1
ATOM 800 C C . GLY A 1 97 ? 1.979 0.229 4.385 1.00 88.56 97 GLY A C 1
ATOM 801 O O . GLY A 1 97 ? 2.760 0.694 3.556 1.00 88.56 97 GLY A O 1
ATOM 802 N N . TYR A 1 98 ? 2.079 -1.021 4.835 1.00 86.81 98 TYR A N 1
ATOM 803 C CA . TYR A 1 98 ? 3.098 -1.968 4.387 1.00 86.81 98 TYR A CA 1
ATOM 804 C C . TYR A 1 98 ? 3.036 -2.175 2.870 1.00 86.81 98 TYR A C 1
ATOM 806 O O . TYR A 1 98 ? 4.034 -1.995 2.174 1.00 86.81 98 TYR A O 1
ATOM 814 N N . TRP A 1 99 ? 1.842 -2.457 2.345 1.00 92.25 99 TRP A N 1
ATOM 815 C CA . TRP A 1 99 ? 1.604 -2.613 0.914 1.00 92.25 99 TRP A CA 1
ATOM 816 C C . TRP A 1 99 ? 1.962 -1.350 0.116 1.00 92.25 99 TRP A C 1
ATOM 818 O O . TRP A 1 99 ? 2.660 -1.463 -0.887 1.00 92.25 99 TRP A O 1
ATOM 828 N N . CYS A 1 100 ? 1.583 -0.152 0.577 1.00 92.19 100 CYS A N 1
ATOM 829 C CA . CYS A 1 100 ? 1.914 1.106 -0.101 1.00 92.19 100 CYS A CA 1
ATOM 830 C C . CYS A 1 100 ? 3.416 1.295 -0.302 1.00 92.19 100 CYS A C 1
ATOM 832 O O . CYS A 1 100 ? 3.848 1.738 -1.366 1.00 92.19 100 CYS A O 1
ATOM 834 N N . ASN A 1 101 ? 4.216 0.988 0.722 1.00 87.50 101 ASN A N 1
ATOM 835 C CA . ASN A 1 101 ? 5.663 1.133 0.628 1.00 87.50 101 ASN A CA 1
ATOM 836 C C . ASN A 1 101 ? 6.254 0.160 -0.404 1.00 87.50 101 ASN A C 1
ATOM 838 O O . ASN A 1 101 ? 7.050 0.560 -1.261 1.00 87.50 101 ASN A O 1
ATOM 842 N N . LEU A 1 102 ? 5.824 -1.102 -0.341 1.00 86.50 102 LEU A N 1
ATOM 843 C CA . LEU A 1 102 ? 6.309 -2.149 -1.229 1.00 86.50 102 LEU A CA 1
ATOM 844 C C . LEU A 1 102 ? 5.883 -1.918 -2.685 1.00 86.50 102 LEU A C 1
ATOM 846 O O . LEU A 1 102 ? 6.734 -1.960 -3.571 1.00 86.50 102 LEU A O 1
ATOM 850 N N . GLU A 1 103 ? 4.609 -1.609 -2.939 1.00 90.31 103 GLU A N 1
ATOM 851 C CA . GLU A 1 103 ? 4.089 -1.365 -4.291 1.00 90.31 103 GLU A CA 1
ATOM 852 C C . GLU A 1 103 ? 4.791 -0.172 -4.940 1.00 90.31 103 GLU A C 1
ATOM 854 O O . GLU A 1 103 ? 5.216 -0.245 -6.095 1.00 90.31 103 GLU A O 1
ATOM 859 N N . LYS A 1 104 ? 4.979 0.916 -4.181 1.00 88.44 104 LYS A N 1
ATOM 860 C CA . LYS A 1 104 ? 5.709 2.095 -4.654 1.00 88.44 104 LYS A CA 1
ATOM 861 C C . LYS A 1 104 ? 7.143 1.738 -5.033 1.00 88.44 104 LYS A C 1
ATOM 863 O O . LYS A 1 104 ? 7.588 2.093 -6.120 1.00 88.44 104 LYS A O 1
ATOM 868 N N . SER A 1 105 ? 7.828 0.970 -4.191 1.00 83.81 105 SER A N 1
ATOM 869 C CA . SER A 1 105 ? 9.203 0.535 -4.447 1.00 83.81 105 SER A CA 1
ATOM 870 C C . SER A 1 105 ? 9.310 -0.365 -5.678 1.00 83.81 105 SER A C 1
ATOM 872 O O . SER A 1 105 ? 10.219 -0.187 -6.485 1.00 83.81 105 SER A O 1
ATOM 874 N N . VAL A 1 106 ? 8.363 -1.288 -5.874 1.00 84.50 106 VAL A N 1
ATOM 875 C CA . VAL A 1 106 ? 8.292 -2.114 -7.088 1.00 84.50 106 VAL A CA 1
ATOM 876 C C . VAL A 1 106 ? 8.060 -1.244 -8.321 1.00 84.50 106 VAL A C 1
ATOM 878 O O . VAL A 1 106 ? 8.801 -1.361 -9.297 1.00 84.50 106 VAL A O 1
ATOM 881 N N . CYS A 1 107 ? 7.097 -0.325 -8.272 1.00 87.75 107 CYS A N 1
ATOM 882 C CA . CYS A 1 107 ? 6.787 0.577 -9.379 1.00 87.75 107 CYS A CA 1
ATOM 883 C C . CYS A 1 107 ? 7.947 1.526 -9.736 1.00 87.75 107 CYS A C 1
ATOM 885 O O . CYS A 1 107 ? 8.116 1.880 -10.903 1.00 87.75 107 CYS A O 1
ATOM 887 N N . GLU A 1 108 ? 8.760 1.921 -8.754 1.00 85.06 108 GLU A N 1
ATOM 888 C CA . GLU A 1 108 ? 9.907 2.826 -8.920 1.00 85.06 108 GLU A CA 1
ATOM 889 C C . GLU A 1 108 ? 11.224 2.095 -9.245 1.00 85.06 108 GLU A C 1
ATOM 891 O O . GLU A 1 108 ? 12.201 2.727 -9.650 1.00 85.06 108 GLU A O 1
ATOM 896 N N . SER A 1 109 ? 11.257 0.765 -9.123 1.00 78.75 109 SER A N 1
ATOM 897 C CA . SER A 1 109 ? 12.456 -0.062 -9.326 1.00 78.75 109 SER A CA 1
ATOM 898 C C . SER A 1 109 ? 12.991 -0.076 -10.761 1.00 78.75 109 SER A C 1
ATOM 900 O O . SER A 1 109 ? 14.161 -0.380 -10.988 1.00 78.75 109 SER A O 1
ATOM 902 N N . GLY A 1 110 ? 12.132 0.215 -11.743 1.00 73.00 110 GLY A N 1
ATOM 903 C CA . GLY A 1 110 ? 12.444 0.034 -13.161 1.00 73.00 110 GLY A CA 1
ATOM 904 C C . GLY A 1 110 ? 12.527 -1.433 -13.606 1.00 73.00 110 GLY A C 1
ATOM 905 O O . GLY A 1 110 ? 12.965 -1.693 -14.726 1.00 73.00 110 GLY A O 1
ATOM 906 N N . LEU A 1 111 ? 12.119 -2.389 -12.763 1.00 77.69 111 LEU A N 1
ATOM 907 C CA . LEU A 1 111 ? 12.104 -3.806 -13.111 1.00 77.69 111 LEU A CA 1
ATOM 908 C C . LEU A 1 111 ? 10.981 -4.167 -14.088 1.00 77.69 111 LEU A C 1
ATOM 910 O O . LEU A 1 111 ? 9.939 -3.514 -14.173 1.00 77.69 111 LEU A O 1
ATOM 914 N N . SER A 1 112 ? 11.183 -5.278 -14.796 1.00 77.69 112 SER A N 1
ATOM 915 C CA . SER A 1 112 ? 10.121 -5.918 -15.568 1.00 77.69 112 SER A CA 1
ATOM 916 C C . SER A 1 112 ? 9.175 -6.669 -14.629 1.00 77.69 112 SER A C 1
ATOM 918 O O . SER A 1 112 ? 9.565 -7.647 -13.994 1.00 77.69 112 SER A O 1
ATOM 920 N N . ILE A 1 113 ? 7.931 -6.201 -14.539 1.00 83.00 113 ILE A N 1
ATOM 921 C CA . ILE A 1 113 ? 6.901 -6.749 -13.649 1.00 83.00 113 ILE A CA 1
ATOM 922 C C . ILE A 1 113 ? 5.994 -7.699 -14.439 1.00 83.00 113 ILE A C 1
ATOM 924 O O . ILE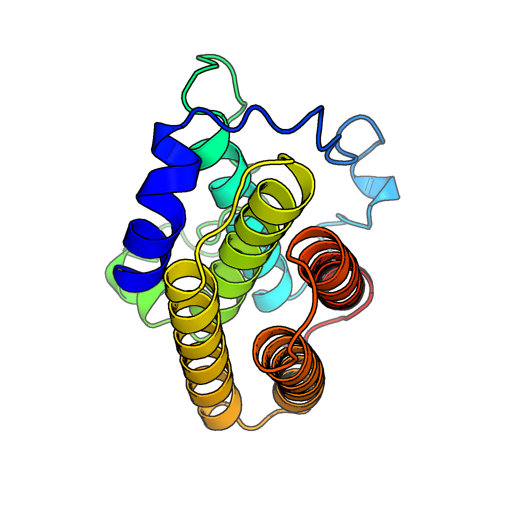 A 1 113 ? 5.518 -7.365 -15.525 1.00 83.00 113 ILE A O 1
ATOM 928 N N . SER A 1 114 ? 5.751 -8.899 -13.918 1.00 84.12 114 SER A N 1
ATOM 929 C CA . SER A 1 114 ? 4.886 -9.877 -14.585 1.00 84.12 114 SER A CA 1
ATOM 930 C C . SER A 1 114 ? 3.402 -9.513 -14.457 1.00 84.12 114 SER A C 1
ATOM 932 O O . SER A 1 114 ? 2.984 -8.835 -13.520 1.00 84.12 114 SER A O 1
ATOM 934 N N . SER A 1 115 ? 2.566 -10.012 -15.370 1.00 84.06 115 SER A N 1
ATOM 935 C CA . SER A 1 115 ? 1.106 -9.908 -15.230 1.00 84.06 115 SER A CA 1
ATOM 936 C C . SER A 1 115 ? 0.596 -10.614 -13.968 1.00 84.06 115 SER A C 1
ATOM 938 O O . SER A 1 115 ? -0.266 -10.078 -13.277 1.00 84.06 115 SER A O 1
ATOM 940 N N . ASP A 1 116 ? 1.186 -11.763 -13.620 1.00 86.12 116 ASP A N 1
ATOM 941 C CA . ASP A 1 116 ? 0.884 -12.515 -12.394 1.00 86.12 116 ASP A CA 1
ATOM 942 C C . ASP A 1 116 ? 1.095 -11.679 -11.120 1.00 86.12 116 ASP A C 1
ATOM 944 O O . ASP A 1 116 ? 0.299 -11.766 -10.183 1.00 86.12 116 ASP A O 1
ATOM 948 N N . TYR A 1 117 ? 2.117 -10.814 -11.092 1.00 87.56 117 TYR A N 1
ATOM 949 C CA . TYR A 1 117 ? 2.304 -9.871 -9.990 1.00 87.56 117 TYR A CA 1
ATOM 950 C C . TYR A 1 117 ? 1.086 -8.955 -9.835 1.00 87.56 117 TYR A C 1
ATOM 952 O O . TYR A 1 117 ? 0.525 -8.862 -8.744 1.00 87.56 117 TYR A O 1
ATOM 960 N N . PHE A 1 118 ? 0.630 -8.321 -10.918 1.00 89.12 118 PHE A N 1
ATOM 961 C CA . PHE A 1 118 ? -0.512 -7.407 -10.862 1.00 89.12 118 PHE A CA 1
ATOM 962 C C . PHE A 1 118 ? -1.813 -8.121 -10.482 1.00 89.12 118 PHE A C 1
ATOM 964 O O . PHE A 1 118 ? -2.575 -7.598 -9.672 1.00 89.12 118 PHE A O 1
ATOM 971 N N . SER A 1 119 ? -2.032 -9.349 -10.962 1.00 87.62 119 SER A N 1
ATOM 972 C CA . SER A 1 119 ? -3.171 -10.171 -10.533 1.00 87.62 119 SER A CA 1
ATOM 973 C C . SER A 1 119 ? -3.139 -10.480 -9.031 1.00 87.62 119 SER A C 1
ATOM 975 O O . SER A 1 119 ? -4.182 -10.535 -8.379 1.00 87.62 119 SER A O 1
ATOM 977 N N . LYS A 1 120 ? -1.952 -10.654 -8.440 1.00 87.69 120 LYS A N 1
ATOM 978 C CA . LYS A 1 120 ? -1.815 -10.796 -6.983 1.00 87.69 120 LYS A CA 1
ATOM 979 C C . LYS A 1 120 ? -2.101 -9.489 -6.246 1.00 87.69 120 LYS A C 1
ATOM 981 O O . LYS A 1 120 ? -2.720 -9.544 -5.185 1.00 87.69 120 LYS A O 1
ATOM 986 N N . GLN A 1 121 ? -1.698 -8.340 -6.793 1.00 90.69 121 GLN A N 1
ATOM 987 C CA . GLN A 1 121 ? -2.021 -7.038 -6.195 1.00 90.69 121 GLN A CA 1
ATOM 988 C C . GLN A 1 121 ? -3.524 -6.770 -6.201 1.00 90.69 121 GLN A C 1
ATOM 990 O O . GLN A 1 121 ? -4.063 -6.349 -5.184 1.00 90.69 121 GLN A O 1
ATOM 995 N N . GLN A 1 122 ? -4.217 -7.113 -7.286 1.00 92.38 122 GLN A N 1
ATOM 996 C CA . GLN A 1 122 ? -5.675 -7.021 -7.366 1.00 92.38 122 GLN A CA 1
ATOM 997 C C . GLN A 1 122 ? -6.359 -7.818 -6.248 1.00 92.38 122 GLN A C 1
ATOM 999 O O . GLN A 1 122 ? -7.186 -7.278 -5.519 1.00 92.38 122 GLN A O 1
ATOM 1004 N N . ARG A 1 123 ? -5.926 -9.065 -6.017 1.00 90.50 123 ARG A N 1
ATOM 1005 C CA . ARG A 1 123 ? -6.434 -9.889 -4.904 1.00 90.50 123 ARG A CA 1
ATOM 1006 C C . ARG A 1 123 ? -6.161 -9.270 -3.532 1.00 90.50 123 ARG A C 1
ATOM 1008 O O . ARG A 1 123 ? -7.007 -9.348 -2.649 1.00 90.50 123 ARG A O 1
ATOM 1015 N N . ILE A 1 124 ? -4.988 -8.664 -3.330 1.00 90.25 124 ILE A N 1
ATOM 1016 C CA . ILE A 1 124 ? -4.662 -7.964 -2.075 1.00 90.25 124 ILE A CA 1
ATOM 1017 C C . ILE A 1 124 ? -5.606 -6.771 -1.868 1.00 90.25 124 ILE A C 1
ATOM 1019 O O . ILE A 1 124 ? -6.129 -6.589 -0.770 1.00 90.25 124 ILE A O 1
ATOM 1023 N N . LEU A 1 125 ? -5.863 -5.991 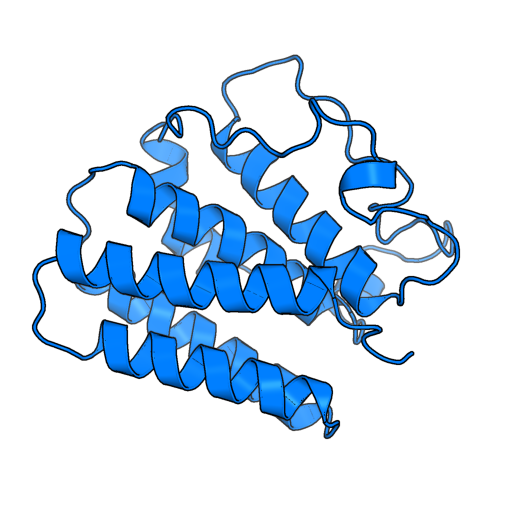-2.919 1.00 93.19 125 LEU A N 1
ATOM 1024 C CA . LEU A 1 125 ? -6.766 -4.841 -2.870 1.00 93.19 125 LEU A CA 1
ATOM 1025 C C . LEU A 1 125 ? -8.213 -5.264 -2.586 1.00 93.19 125 LEU A C 1
ATOM 1027 O O . LEU A 1 125 ? -8.874 -4.642 -1.759 1.00 93.19 125 LEU A O 1
ATOM 1031 N N . GLU A 1 126 ? -8.687 -6.351 -3.194 1.00 91.81 126 GLU A N 1
ATOM 1032 C CA . GLU A 1 126 ? -10.007 -6.937 -2.913 1.00 91.81 126 GLU A CA 1
ATOM 1033 C C . GLU A 1 126 ? -10.139 -7.401 -1.454 1.00 91.81 126 GLU A C 1
ATOM 1035 O O . GLU A 1 126 ? -11.170 -7.171 -0.812 1.00 91.81 126 GLU A O 1
ATOM 1040 N N . MET A 1 127 ? -9.085 -8.010 -0.897 1.00 90.31 127 MET A N 1
ATOM 1041 C CA . MET A 1 127 ? -9.044 -8.368 0.524 1.00 90.31 127 MET A CA 1
ATOM 1042 C C . MET A 1 127 ? -9.147 -7.123 1.409 1.00 90.31 127 MET A C 1
ATOM 1044 O O . MET A 1 127 ? -9.960 -7.097 2.330 1.00 90.31 127 MET A O 1
ATOM 1048 N N . PHE A 1 128 ? -8.387 -6.064 1.106 1.00 91.38 128 PHE A N 1
ATOM 1049 C CA . PHE A 1 128 ? -8.466 -4.818 1.870 1.00 91.38 128 PHE A CA 1
ATOM 1050 C C . PHE A 1 128 ? -9.852 -4.182 1.808 1.00 91.38 128 PHE A C 1
ATOM 1052 O O . PHE A 1 128 ? -10.365 -3.724 2.827 1.00 91.38 128 PHE A O 1
ATOM 1059 N N . GLN A 1 129 ? -10.481 -4.191 0.635 1.00 90.44 129 GLN A N 1
ATOM 1060 C CA . GLN A 1 129 ? -11.831 -3.666 0.464 1.00 90.44 129 GLN A CA 1
ATOM 1061 C C . GLN A 1 129 ? -12.864 -4.450 1.272 1.00 90.44 129 GLN A C 1
ATOM 1063 O O . GLN A 1 129 ? -13.758 -3.856 1.879 1.00 90.44 129 GLN A O 1
ATOM 1068 N N . THR A 1 130 ? -12.730 -5.775 1.311 1.00 89.00 130 THR A N 1
ATOM 1069 C CA . THR A 1 130 ? -13.604 -6.652 2.100 1.00 89.00 130 THR A CA 1
ATOM 1070 C C . THR A 1 130 ? -13.460 -6.355 3.596 1.00 89.00 130 THR A C 1
ATOM 1072 O O . THR A 1 130 ? -14.460 -6.110 4.274 1.00 89.00 130 THR A O 1
ATOM 1075 N N . ASP A 1 131 ? -12.222 -6.274 4.089 1.00 85.38 131 ASP A N 1
ATOM 1076 C CA . ASP A 1 131 ? -11.918 -6.013 5.501 1.00 85.38 131 ASP A CA 1
ATOM 1077 C C . ASP A 1 131 ? -12.354 -4.611 5.958 1.00 85.38 131 ASP A C 1
ATOM 1079 O O . ASP A 1 131 ? -12.759 -4.423 7.108 1.00 85.38 131 ASP A O 1
ATOM 1083 N N . LEU A 1 132 ? -12.277 -3.613 5.073 1.00 86.94 132 LEU A N 1
ATOM 1084 C CA . LEU A 1 132 ? -12.741 -2.251 5.347 1.00 86.94 132 LEU A CA 1
ATOM 1085 C C . LEU A 1 132 ? -14.267 -2.141 5.315 1.00 86.94 132 LEU A C 1
ATOM 1087 O O . LEU A 1 132 ? -14.849 -1.493 6.183 1.00 86.94 132 LEU A O 1
ATOM 1091 N N . SER A 1 133 ? -14.926 -2.798 4.360 1.00 83.56 133 SER A N 1
ATOM 1092 C CA . SER A 1 133 ? -16.391 -2.759 4.233 1.00 83.56 133 SER A CA 1
ATOM 1093 C C . SER A 1 133 ? -17.089 -3.390 5.441 1.00 83.56 133 SER A C 1
ATOM 1095 O O . SER A 1 133 ? -18.149 -2.926 5.856 1.00 83.56 133 SER A O 1
ATOM 1097 N N . ALA A 1 134 ? -16.460 -4.387 6.072 1.00 79.75 134 ALA A N 1
ATOM 1098 C CA . ALA A 1 134 ? -16.941 -4.975 7.321 1.00 79.75 134 ALA A CA 1
ATOM 1099 C C . ALA A 1 134 ? -16.955 -3.988 8.510 1.00 79.75 134 ALA A C 1
ATOM 1101 O O . ALA A 1 134 ? -17.607 -4.262 9.515 1.00 79.75 134 ALA A O 1
ATOM 1102 N N . LYS A 1 135 ? -16.255 -2.846 8.417 1.00 68.50 135 LYS A N 1
ATOM 1103 C CA . LYS A 1 135 ? -16.115 -1.855 9.502 1.00 68.50 135 LYS A CA 1
ATOM 1104 C C . LYS A 1 135 ? -17.062 -0.649 9.392 1.00 68.50 135 LYS A C 1
ATOM 1106 O O . LYS A 1 135 ? -17.080 0.153 10.318 1.00 68.50 135 LYS A O 1
ATOM 1111 N N . MET A 1 136 ? -17.843 -0.538 8.307 1.00 60.16 136 MET A N 1
ATOM 1112 C CA . MET A 1 136 ? -18.916 0.454 8.067 1.00 60.16 136 MET A CA 1
ATOM 1113 C C . MET A 1 136 ? -18.649 1.880 8.607 1.00 60.16 136 MET A C 1
ATOM 1115 O O . MET A 1 136 ? -19.391 2.374 9.455 1.00 60.16 136 MET A O 1
ATOM 1119 N N . ASN A 1 137 ? -17.609 2.565 8.114 1.00 71.50 137 ASN A N 1
ATOM 1120 C CA . ASN A 1 137 ? -17.354 3.979 8.429 1.00 71.50 137 ASN A CA 1
ATOM 1121 C C . ASN A 1 137 ? -16.908 4.793 7.194 1.00 71.50 137 ASN A C 1
ATOM 1123 O O . ASN A 1 137 ? -16.438 4.229 6.210 1.00 71.50 137 ASN A O 1
ATOM 1127 N N . GLU A 1 138 ? -17.028 6.125 7.241 1.00 67.31 138 GLU A N 1
ATOM 1128 C CA . GLU A 1 138 ? -16.725 7.027 6.105 1.00 67.31 138 GLU A CA 1
ATOM 1129 C C . GLU A 1 138 ? -15.261 6.945 5.625 1.00 67.31 138 GLU A C 1
ATOM 1131 O O . GLU A 1 138 ? -14.950 7.141 4.446 1.00 67.31 138 GLU A O 1
ATOM 1136 N N . THR A 1 139 ? -14.341 6.604 6.534 1.00 73.94 139 THR A N 1
ATOM 1137 C CA . THR A 1 139 ? -12.937 6.351 6.187 1.00 73.94 139 THR A CA 1
ATOM 1138 C C . THR A 1 139 ? -12.811 5.139 5.261 1.00 73.94 139 THR A C 1
ATOM 1140 O O . THR A 1 139 ? -12.076 5.195 4.273 1.00 73.94 139 THR A O 1
ATOM 1143 N N . ALA A 1 140 ? -13.559 4.063 5.525 1.00 79.00 140 ALA A N 1
ATOM 1144 C CA . ALA A 1 140 ? -13.571 2.872 4.683 1.00 79.00 140 ALA A CA 1
ATOM 1145 C C . ALA A 1 140 ? -14.013 3.188 3.245 1.00 79.00 140 ALA A C 1
ATOM 1147 O O . ALA A 1 140 ? -13.405 2.674 2.307 1.00 79.00 140 ALA A O 1
ATOM 1148 N N . ASP A 1 141 ? -14.990 4.075 3.045 1.00 82.00 141 ASP A N 1
ATOM 1149 C CA . ASP A 1 141 ? -15.481 4.444 1.708 1.00 82.00 141 ASP A CA 1
ATOM 1150 C C . ASP A 1 141 ? -14.445 5.213 0.879 1.00 82.00 141 ASP A C 1
ATOM 1152 O O . ASP A 1 141 ? -14.255 4.941 -0.316 1.00 82.00 141 ASP A O 1
ATOM 1156 N N . SER A 1 142 ? -13.722 6.134 1.521 1.00 85.56 142 SER A N 1
ATOM 1157 C CA . SER A 1 142 ? -12.642 6.893 0.879 1.00 85.56 142 SER A CA 1
ATOM 1158 C C . SER A 1 142 ? -11.502 5.969 0.438 1.00 85.56 142 SER A C 1
ATOM 1160 O O . SER A 1 142 ? -11.067 6.013 -0.716 1.00 85.56 142 SER A O 1
ATOM 1162 N N . LEU A 1 143 ? -11.077 5.059 1.320 1.00 87.88 143 LEU A N 1
ATOM 1163 C CA . LEU A 1 143 ? -10.043 4.063 1.027 1.00 87.88 143 LEU A CA 1
ATOM 1164 C C . LEU A 1 143 ? -10.491 3.085 -0.071 1.00 87.88 143 LEU A C 1
ATOM 1166 O O . LEU A 1 143 ? -9.762 2.847 -1.036 1.00 87.88 143 LEU A O 1
ATOM 1170 N N . ASN A 1 144 ? -11.725 2.581 0.015 1.00 89.25 144 ASN A N 1
ATOM 1171 C CA . ASN A 1 144 ? -12.313 1.688 -0.983 1.00 89.25 144 ASN A CA 1
ATOM 1172 C C . ASN A 1 144 ? -12.344 2.322 -2.374 1.00 89.25 144 ASN A C 1
ATOM 1174 O O . ASN A 1 144 ? -12.095 1.638 -3.370 1.00 89.25 144 ASN A O 1
ATOM 1178 N N . THR A 1 145 ? -12.627 3.623 -2.453 1.00 91.19 145 THR A N 1
ATOM 1179 C CA . THR A 1 145 ? -12.625 4.376 -3.711 1.00 91.19 145 THR A CA 1
ATOM 1180 C C . THR A 1 145 ? -11.236 4.406 -4.342 1.00 91.19 145 THR A C 1
ATOM 1182 O O . THR A 1 145 ? -11.109 4.158 -5.543 1.00 91.19 145 THR A O 1
ATOM 1185 N N . ILE A 1 146 ? -10.190 4.650 -3.549 1.00 91.69 146 ILE A N 1
ATOM 1186 C CA . ILE A 1 146 ? -8.803 4.638 -4.035 1.00 91.69 146 ILE A CA 1
ATOM 1187 C C . ILE A 1 146 ? -8.428 3.229 -4.519 1.00 91.69 146 ILE A C 1
ATOM 1189 O O . ILE A 1 146 ? -7.940 3.070 -5.637 1.00 91.69 146 ILE A O 1
ATOM 1193 N N . PHE A 1 147 ? -8.760 2.182 -3.760 1.00 94.06 147 PHE A N 1
ATOM 1194 C CA . PHE A 1 147 ? -8.495 0.798 -4.170 1.00 94.06 147 PHE A CA 1
ATOM 1195 C C . PHE A 1 147 ? -9.212 0.395 -5.463 1.00 94.06 147 PHE A C 1
ATOM 1197 O O . PHE A 1 147 ? -8.614 -0.260 -6.316 1.00 94.06 147 PHE A O 1
ATOM 1204 N N . LYS A 1 148 ? -10.457 0.846 -5.677 1.00 93.25 148 LYS A N 1
ATOM 1205 C CA . LYS A 1 148 ? -11.172 0.623 -6.947 1.00 93.25 148 LYS A CA 1
ATOM 1206 C C . LYS A 1 148 ? -10.435 1.255 -8.127 1.00 93.25 148 LYS A C 1
ATOM 1208 O O . LYS A 1 148 ? -10.327 0.624 -9.175 1.00 93.25 148 LYS A O 1
ATOM 1213 N N . LYS A 1 149 ? -9.901 2.471 -7.968 1.00 94.06 149 LYS A N 1
ATOM 1214 C CA . LYS A 1 149 ? -9.113 3.128 -9.025 1.00 94.06 149 LYS A CA 1
ATOM 1215 C C . LYS A 1 149 ? -7.852 2.336 -9.359 1.00 94.06 149 LYS A C 1
ATOM 1217 O O . LYS A 1 149 ? -7.553 2.158 -10.537 1.00 94.06 149 LYS A O 1
ATOM 1222 N N . ILE A 1 150 ? -7.154 1.823 -8.345 1.00 93.69 150 ILE A N 1
ATOM 1223 C CA . ILE A 1 150 ? -5.945 1.011 -8.536 1.00 93.69 150 ILE A CA 1
ATOM 1224 C C . ILE A 1 150 ? -6.280 -0.298 -9.264 1.00 93.69 150 ILE A C 1
ATOM 1226 O O . ILE A 1 150 ? -5.607 -0.621 -10.240 1.00 93.69 150 ILE A O 1
ATOM 1230 N N . ASN A 1 151 ? -7.363 -0.989 -8.892 1.00 92.38 151 ASN A N 1
ATOM 1231 C CA . ASN A 1 151 ? -7.829 -2.181 -9.616 1.00 92.38 151 ASN A CA 1
ATOM 1232 C C . ASN A 1 151 ? -8.135 -1.878 -11.091 1.00 92.38 151 ASN A C 1
ATOM 1234 O O . ASN A 1 151 ? -7.661 -2.583 -11.977 1.00 92.38 151 ASN A O 1
ATOM 1238 N N . VAL A 1 152 ? -8.819 -0.766 -11.381 1.00 93.56 152 VAL A N 1
ATOM 1239 C CA . VAL A 1 152 ? -9.074 -0.338 -12.768 1.00 93.56 152 VAL A CA 1
ATOM 1240 C C . VAL A 1 152 ? -7.773 -0.070 -13.534 1.00 93.56 152 VAL A C 1
ATOM 1242 O O . VAL A 1 152 ? -7.703 -0.326 -14.734 1.00 93.56 152 VAL A O 1
ATOM 1245 N N . ILE A 1 153 ? -6.733 0.456 -1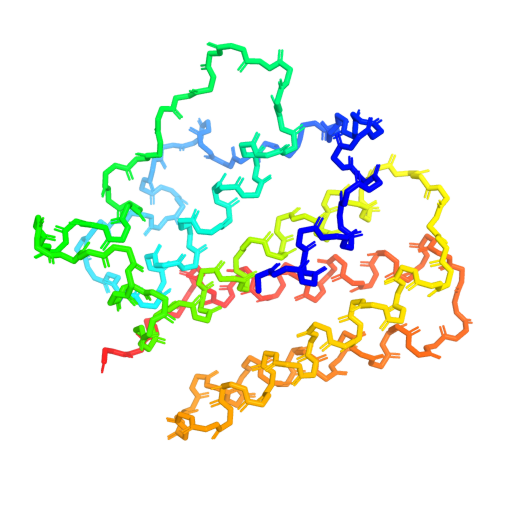2.883 1.00 93.06 153 ILE A N 1
ATOM 1246 C CA . ILE A 1 153 ? -5.416 0.655 -13.508 1.00 93.06 153 ILE A CA 1
ATOM 1247 C C . ILE A 1 153 ? -4.731 -0.691 -13.783 1.00 93.06 153 ILE A C 1
ATOM 1249 O O . ILE A 1 153 ? -4.123 -0.854 -14.843 1.00 93.06 153 ILE A O 1
ATOM 1253 N N . ILE A 1 154 ? -4.840 -1.643 -12.854 1.00 90.88 154 ILE A N 1
ATOM 1254 C CA . ILE A 1 154 ? -4.301 -3.000 -12.990 1.00 90.88 154 ILE A CA 1
ATOM 1255 C C . ILE A 1 154 ? -4.942 -3.735 -14.174 1.00 90.88 154 ILE A C 1
ATOM 1257 O O . ILE A 1 154 ? -4.206 -4.316 -14.976 1.00 90.88 154 ILE A O 1
ATOM 1261 N N . ASP A 1 155 ? -6.262 -3.643 -14.334 1.00 89.69 155 ASP A N 1
ATOM 1262 C CA . ASP A 1 155 ? -7.016 -4.335 -15.391 1.00 89.69 155 ASP A CA 1
ATOM 1263 C C . ASP A 1 155 ? -6.798 -3.745 -16.791 1.00 89.69 155 ASP A C 1
ATOM 1265 O O . ASP A 1 155 ? -7.063 -4.395 -17.804 1.00 89.69 155 ASP A O 1
ATOM 1269 N N . ARG A 1 156 ? -6.309 -2.504 -16.885 1.00 90.12 156 ARG A N 1
ATOM 1270 C CA . ARG A 1 156 ? -6.051 -1.867 -18.180 1.00 90.12 156 ARG A CA 1
ATOM 1271 C C . ARG A 1 156 ? -4.847 -2.487 -18.881 1.00 90.12 156 ARG A C 1
ATOM 1273 O O . ARG A 1 156 ? -3.797 -2.739 -18.277 1.00 90.12 156 ARG A O 1
ATOM 1280 N N . ASP A 1 157 ? -4.978 -2.620 -20.198 1.00 83.75 157 ASP A N 1
ATOM 1281 C CA . ASP A 1 157 ? -3.892 -3.018 -21.091 1.00 83.75 157 ASP A CA 1
ATOM 1282 C C . ASP A 1 157 ? -2.939 -1.837 -21.342 1.00 83.75 157 ASP A C 1
ATOM 1284 O O . ASP A 1 157 ? -2.971 -1.140 -22.357 1.00 83.75 157 ASP A O 1
ATOM 1288 N N . PHE A 1 158 ? -2.145 -1.528 -20.320 1.00 85.06 158 PHE A N 1
ATOM 1289 C CA . PHE A 1 158 ? -1.088 -0.529 -20.357 1.00 85.06 158 PHE A CA 1
ATOM 1290 C C . PHE A 1 158 ? 0.275 -1.200 -20.272 1.00 85.06 158 PHE A C 1
ATOM 1292 O O . PHE A 1 158 ? 0.438 -2.217 -19.598 1.00 85.06 158 PHE A O 1
ATOM 1299 N N . SER A 1 159 ? 1.286 -0.551 -20.857 1.00 86.94 159 SER A N 1
ATOM 1300 C CA . SER A 1 159 ? 2.674 -0.904 -20.569 1.00 86.94 159 SER A CA 1
ATOM 1301 C C . SER A 1 159 ? 2.941 -0.819 -19.064 1.00 86.94 159 SER A C 1
ATOM 1303 O O . SER A 1 159 ? 2.411 0.065 -18.381 1.00 86.94 159 SER A O 1
ATOM 1305 N N . ASN A 1 160 ? 3.805 -1.699 -18.555 1.00 85.50 160 ASN A N 1
ATOM 1306 C CA . ASN A 1 160 ? 4.158 -1.735 -17.133 1.00 85.50 160 ASN A CA 1
ATOM 1307 C C . ASN A 1 160 ? 4.590 -0.362 -16.609 1.00 85.50 160 ASN A C 1
ATOM 1309 O O . ASN A 1 160 ? 4.117 0.064 -15.568 1.00 85.50 160 ASN A O 1
ATOM 1313 N N . SER A 1 161 ? 5.395 0.385 -17.371 1.00 86.94 161 SER A N 1
ATOM 1314 C CA . SER A 1 161 ? 5.816 1.737 -16.981 1.00 86.94 161 SER A CA 1
ATOM 1315 C C . SER A 1 161 ? 4.632 2.691 -16.766 1.00 86.94 161 SER A C 1
ATOM 1317 O O . SER A 1 161 ? 4.576 3.397 -15.758 1.00 86.94 161 SER A O 1
ATOM 1319 N N . ARG A 1 162 ? 3.650 2.695 -17.679 1.00 90.19 162 ARG A N 1
ATOM 1320 C CA . ARG A 1 162 ? 2.457 3.542 -17.551 1.00 90.19 162 ARG A CA 1
ATOM 1321 C C . ARG A 1 162 ? 1.573 3.082 -16.393 1.00 90.19 162 ARG A C 1
ATOM 1323 O O . ARG A 1 162 ? 1.075 3.927 -15.654 1.00 90.19 162 ARG A O 1
ATOM 1330 N N . LYS A 1 163 ? 1.412 1.767 -16.232 1.00 91.00 163 LYS A N 1
ATOM 1331 C CA . LYS A 1 163 ? 0.660 1.153 -15.133 1.00 91.00 163 LYS A CA 1
ATOM 1332 C C . LYS A 1 163 ? 1.265 1.537 -13.782 1.00 91.00 163 LYS A C 1
ATOM 1334 O O . LYS A 1 163 ? 0.570 2.135 -12.971 1.00 91.00 163 LYS A O 1
ATOM 1339 N N . CYS A 1 164 ? 2.567 1.330 -13.604 1.00 90.88 164 CYS A N 1
ATOM 1340 C CA . CYS A 1 164 ? 3.311 1.705 -12.404 1.00 90.88 164 CYS A CA 1
ATOM 1341 C C . CYS A 1 164 ? 3.202 3.195 -12.093 1.00 90.88 164 CYS A C 1
ATOM 1343 O O . CYS A 1 164 ? 2.883 3.550 -10.967 1.00 90.88 164 CYS A O 1
ATOM 1345 N N . LYS A 1 165 ? 3.366 4.079 -13.086 1.00 92.19 165 LYS A N 1
ATOM 1346 C CA . LYS A 1 165 ? 3.206 5.525 -12.867 1.00 92.19 165 LYS A CA 1
ATOM 1347 C C . LYS A 1 165 ? 1.819 5.870 -12.316 1.00 92.19 165 LYS A C 1
ATOM 1349 O O . LYS A 1 165 ? 1.718 6.649 -11.374 1.00 92.19 165 LYS A O 1
ATOM 1354 N N . SER A 1 166 ? 0.765 5.294 -12.894 1.00 94.25 166 SER A N 1
ATOM 1355 C CA . SER A 1 166 ? -0.611 5.515 -12.438 1.00 94.25 166 SER A CA 1
ATOM 1356 C C . SER A 1 166 ? -0.881 4.904 -11.061 1.00 94.25 166 SER A C 1
ATOM 1358 O O . SER A 1 166 ? -1.521 5.555 -10.240 1.00 94.25 166 SER A O 1
ATOM 1360 N N . ILE A 1 167 ? -0.364 3.704 -10.778 1.00 93.25 167 ILE A N 1
ATOM 1361 C CA . ILE A 1 167 ? -0.469 3.079 -9.452 1.00 93.25 167 ILE A CA 1
ATOM 1362 C C . ILE A 1 167 ? 0.235 3.946 -8.406 1.00 93.25 167 ILE A C 1
ATOM 1364 O O . ILE A 1 16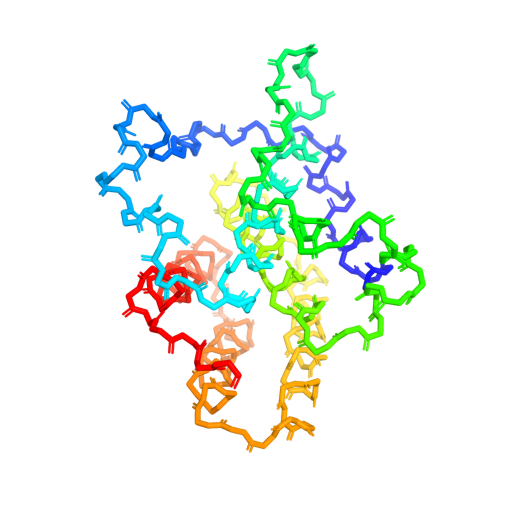7 ? -0.377 4.286 -7.401 1.00 93.25 167 ILE A O 1
ATOM 1368 N N . THR A 1 168 ? 1.469 4.391 -8.659 1.00 92.06 168 THR A N 1
ATOM 1369 C CA . THR A 1 168 ? 2.207 5.279 -7.749 1.00 92.06 168 THR A CA 1
ATOM 1370 C C . THR A 1 168 ? 1.449 6.580 -7.477 1.00 92.06 168 THR A C 1
ATOM 1372 O O . THR A 1 168 ? 1.461 7.059 -6.345 1.00 92.06 168 THR A O 1
ATOM 1375 N N . THR A 1 169 ? 0.764 7.154 -8.475 1.00 94.19 169 THR A N 1
ATOM 1376 C CA . THR A 1 169 ? -0.095 8.331 -8.263 1.00 94.19 169 THR A CA 1
ATOM 1377 C C . THR A 1 169 ? -1.198 8.047 -7.245 1.00 94.19 169 THR A C 1
ATOM 1379 O O . THR A 1 169 ? -1.322 8.791 -6.277 1.00 94.19 169 THR A O 1
ATOM 1382 N N . GLU A 1 170 ? -1.961 6.967 -7.411 1.00 94.81 170 GLU A N 1
ATOM 1383 C CA . GLU A 1 170 ? -3.052 6.628 -6.485 1.00 94.81 170 GLU A CA 1
ATOM 1384 C C . GLU A 1 170 ? -2.535 6.165 -5.110 1.00 94.81 170 GLU A C 1
ATOM 1386 O O . GLU A 1 170 ? -3.140 6.473 -4.086 1.00 94.81 170 GLU A O 1
ATOM 1391 N N . VAL A 1 171 ? -1.378 5.497 -5.053 1.00 92.81 171 VAL A N 1
ATOM 1392 C CA . VAL A 1 171 ? -0.696 5.165 -3.790 1.00 92.81 171 VAL A CA 1
ATOM 1393 C C . VAL A 1 171 ? -0.288 6.436 -3.041 1.00 92.81 171 VAL A C 1
ATOM 1395 O O . VAL A 1 171 ? -0.461 6.500 -1.828 1.00 92.81 171 VAL A O 1
ATOM 1398 N N . ASN A 1 172 ? 0.206 7.470 -3.729 1.00 89.31 172 ASN A N 1
ATOM 1399 C CA . ASN A 1 172 ? 0.508 8.749 -3.081 1.00 89.31 172 ASN A CA 1
ATOM 1400 C C . ASN A 1 172 ? -0.766 9.441 -2.578 1.00 89.31 172 ASN A C 1
ATOM 1402 O O . ASN A 1 172 ? -0.751 9.945 -1.464 1.00 89.31 172 ASN A O 1
ATOM 1406 N N . VAL A 1 173 ? -1.880 9.382 -3.319 1.00 89.75 173 VAL A N 1
ATOM 1407 C CA . VAL A 1 173 ? -3.184 9.867 -2.821 1.00 89.75 173 VAL A CA 1
ATOM 1408 C C . VAL A 1 173 ? -3.591 9.130 -1.540 1.00 89.75 173 VAL A C 1
ATOM 1410 O O . VAL A 1 173 ? -4.096 9.752 -0.607 1.00 89.75 173 VAL A O 1
ATOM 1413 N N . LEU A 1 174 ? -3.336 7.820 -1.456 1.00 88.81 174 LEU A N 1
ATOM 1414 C CA . LEU A 1 174 ? -3.583 7.045 -0.241 1.00 88.81 174 LEU A CA 1
ATOM 1415 C C . LEU A 1 174 ? -2.682 7.482 0.919 1.00 88.81 174 LEU A C 1
ATOM 1417 O O . LEU A 1 174 ? -3.149 7.624 2.042 1.00 88.81 174 LEU A O 1
ATOM 1421 N N . ILE A 1 175 ? -1.395 7.705 0.662 1.00 86.25 175 ILE A N 1
ATOM 1422 C CA . ILE A 1 175 ? -0.455 8.189 1.679 1.00 86.25 175 ILE A CA 1
ATOM 1423 C C . ILE A 1 175 ? -0.885 9.577 2.171 1.00 86.25 175 ILE A C 1
ATOM 1425 O O . ILE A 1 175 ? -0.975 9.789 3.378 1.00 86.25 175 ILE A O 1
ATOM 1429 N N . ASP A 1 176 ? -1.226 10.486 1.258 1.00 82.50 176 ASP A N 1
ATOM 1430 C CA . ASP A 1 176 ? -1.693 11.838 1.574 1.00 82.50 176 ASP A CA 1
ATOM 1431 C C . ASP A 1 176 ? -3.002 11.820 2.369 1.00 82.50 176 ASP A C 1
ATOM 1433 O O . ASP A 1 176 ? -3.196 12.663 3.247 1.00 82.50 176 ASP A O 1
ATOM 1437 N N . PHE A 1 177 ? -3.878 10.839 2.123 1.00 84.06 177 PHE A N 1
ATOM 1438 C CA . PHE A 1 177 ? -5.048 10.606 2.963 1.00 84.06 177 PHE A CA 1
ATOM 1439 C C . PHE A 1 177 ? -4.624 10.362 4.417 1.00 84.06 177 PHE A C 1
ATOM 1441 O O . PHE A 1 177 ? -5.104 11.064 5.298 1.00 84.06 177 PHE A O 1
ATOM 1448 N N . PHE A 1 178 ? -3.676 9.462 4.693 1.00 80.12 178 PHE A N 1
ATOM 1449 C CA . PHE A 1 178 ? -3.199 9.188 6.062 1.00 80.12 178 PHE A CA 1
ATOM 1450 C C . PHE A 1 178 ? -2.304 10.292 6.665 1.00 80.12 178 PHE A C 1
ATOM 1452 O O . PHE A 1 178 ? -2.089 10.297 7.879 1.00 80.12 178 PHE A O 1
ATOM 1459 N N . ILE A 1 179 ? -1.787 11.224 5.852 1.00 72.69 179 ILE A N 1
ATOM 1460 C CA . ILE A 1 179 ? -1.119 12.451 6.328 1.00 72.69 179 ILE A CA 1
ATOM 1461 C C . ILE A 1 179 ? -2.154 13.471 6.817 1.00 72.69 179 ILE A C 1
ATOM 1463 O O . ILE A 1 179 ? -1.974 14.069 7.873 1.00 72.69 179 ILE A O 1
ATOM 1467 N N . ASN A 1 180 ? -3.221 13.686 6.043 1.00 69.81 180 ASN A N 1
ATOM 1468 C CA . ASN A 1 180 ? -4.136 14.814 6.241 1.00 69.81 180 ASN A CA 1
ATOM 1469 C C . ASN A 1 180 ? -5.446 14.451 6.956 1.00 69.81 180 ASN A C 1
ATOM 1471 O O . ASN A 1 180 ? -6.200 15.347 7.326 1.00 69.81 180 ASN A O 1
ATOM 1475 N N . SER A 1 181 ? -5.754 13.164 7.125 1.00 64.44 181 SER A N 1
ATOM 1476 C CA . SER A 1 181 ? -6.974 12.722 7.804 1.00 64.44 181 SER A CA 1
ATOM 1477 C C . SER A 1 181 ? -6.746 12.493 9.295 1.00 64.44 181 SER A C 1
ATOM 1479 O O . SER A 1 181 ? -5.810 11.811 9.709 1.00 64.44 181 SER A O 1
ATOM 1481 N N . GLU A 1 182 ? -7.669 12.985 10.118 1.00 53.50 182 GLU A N 1
ATOM 1482 C CA . GLU A 1 182 ? -7.913 12.432 11.447 1.00 53.50 182 GLU A CA 1
ATOM 1483 C C . GLU A 1 182 ? -8.784 11.179 11.269 1.00 53.50 182 GLU A C 1
ATOM 1485 O O . GLU A 1 182 ? -10.005 11.255 11.384 1.00 53.50 182 GLU A O 1
ATOM 1490 N N . VAL A 1 183 ? -8.197 10.026 10.911 1.00 52.78 183 VAL A N 1
ATOM 1491 C CA . VAL A 1 183 ? -8.955 8.758 10.824 1.00 52.78 183 VAL A CA 1
ATOM 1492 C C . VAL A 1 183 ? -9.612 8.520 12.179 1.00 52.78 183 VAL A C 1
ATOM 1494 O O . VAL A 1 183 ? -8.916 8.179 13.119 1.00 52.78 183 VAL A O 1
ATOM 1497 N N . SER A 1 184 ? -10.905 8.768 12.338 1.00 41.69 184 SER A N 1
ATOM 1498 C CA . SER A 1 184 ? -11.510 8.898 13.667 1.00 41.69 184 SER A CA 1
ATOM 1499 C C . SER A 1 184 ? -11.448 7.579 14.457 1.00 41.69 184 SER A C 1
ATOM 1501 O O . SER A 1 184 ? -11.514 6.491 13.881 1.00 41.69 184 SER A O 1
ATOM 1503 N N . SER A 1 185 ? -11.235 7.712 15.770 1.00 42.97 185 SER A N 1
ATOM 1504 C CA . SER A 1 185 ? -11.065 6.656 16.785 1.00 42.97 185 SER A CA 1
ATOM 1505 C C . SER A 1 185 ? -12.231 5.684 16.901 1.00 42.97 185 SER A C 1
ATOM 1507 O O . SER A 1 185 ? -13.375 6.186 16.906 1.00 42.97 185 SER A O 1
#

Foldseek 3Di:
DVLLCVLCVCVLVVLLPQPDPPPVVVDPCVVLVNDLPQADLLLLLLVLLLVVLVCSSVVVDPDDDPDPLSSPSCVVDVPCDPVNCCVDLNNLSSPLSNSLNSLLSVLRSPDDDDLVSLVSVLVVLVVSLVSLVVVPDPLSVVSNVLSVQLNVLSPDPDDSNVSSVSNNVSSVVVVVCSSPDRPDD

pLDDT: mean 71.21, std 18.25, range [34.0, 94.81]